Protein AF-A0A1M6U7K0-F1 (afdb_monomer_lite)

Structure (mmCIF, N/CA/C/O backbone):
data_AF-A0A1M6U7K0-F1
#
_entry.id   AF-A0A1M6U7K0-F1
#
loop_
_atom_site.group_PDB
_atom_site.id
_atom_site.type_symbol
_atom_site.label_atom_id
_atom_site.label_alt_id
_a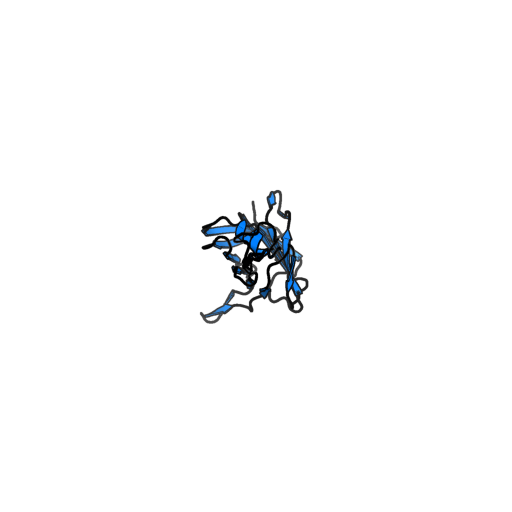tom_site.label_comp_id
_atom_site.label_asym_id
_atom_site.label_entity_id
_atom_site.label_seq_id
_atom_site.pdbx_PDB_ins_code
_atom_site.Cartn_x
_atom_site.Cartn_y
_atom_site.Cartn_z
_atom_site.occupancy
_atom_site.B_iso_or_equiv
_atom_site.auth_seq_id
_atom_site.auth_comp_id
_atom_site.auth_asym_id
_atom_site.auth_atom_id
_atom_site.pdbx_PDB_model_num
ATOM 1 N N . MET A 1 1 ? 35.035 26.497 -59.816 1.00 36.19 1 MET A N 1
ATOM 2 C CA . MET A 1 1 ? 34.751 25.056 -59.644 1.00 36.19 1 MET A CA 1
ATOM 3 C C . MET A 1 1 ? 34.615 24.766 -58.162 1.00 36.19 1 MET A C 1
ATOM 5 O O . MET A 1 1 ? 35.575 24.919 -57.422 1.00 36.19 1 MET A O 1
ATOM 9 N N . ASN A 1 2 ? 33.388 24.436 -57.758 1.00 35.28 2 ASN A N 1
ATOM 10 C CA . ASN A 1 2 ? 32.995 23.967 -56.431 1.00 35.28 2 ASN A CA 1
ATOM 11 C C . ASN A 1 2 ? 33.873 22.816 -55.948 1.00 35.28 2 ASN A C 1
ATOM 13 O O . ASN A 1 2 ? 34.036 21.876 -56.719 1.00 35.28 2 ASN A O 1
ATOM 17 N N . ARG A 1 3 ? 34.243 22.814 -54.660 1.00 35.00 3 ARG A N 1
ATOM 18 C CA . ARG A 1 3 ? 33.926 21.709 -53.733 1.00 35.00 3 ARG A CA 1
ATOM 19 C C . ARG A 1 3 ? 33.804 22.245 -52.303 1.00 35.00 3 ARG A C 1
ATOM 21 O O . ARG A 1 3 ? 34.787 22.416 -51.596 1.00 35.00 3 ARG A O 1
ATOM 28 N N . PHE A 1 4 ? 32.557 22.497 -51.913 1.00 38.88 4 PHE A N 1
ATOM 29 C CA . PHE A 1 4 ? 32.105 22.519 -50.526 1.00 38.88 4 PHE A CA 1
ATOM 30 C C . PHE A 1 4 ? 32.458 21.177 -49.875 1.00 38.88 4 PHE A C 1
ATOM 32 O O . PHE A 1 4 ? 31.888 20.149 -50.243 1.00 38.88 4 PHE A O 1
ATOM 39 N N . VAL A 1 5 ? 33.368 21.176 -48.905 1.00 41.44 5 VAL A N 1
ATOM 40 C CA . VAL A 1 5 ? 33.482 20.066 -47.956 1.00 41.44 5 VAL A CA 1
ATOM 41 C C . VAL A 1 5 ? 32.547 20.402 -46.803 1.00 41.44 5 VAL A C 1
ATOM 43 O O . VAL A 1 5 ? 32.835 21.259 -45.973 1.00 41.44 5 VAL A O 1
ATOM 46 N N . LYS A 1 6 ? 31.371 19.768 -46.819 1.00 36.91 6 LYS A N 1
ATOM 47 C CA . LYS A 1 6 ? 30.428 19.761 -45.703 1.00 36.91 6 LYS A CA 1
ATOM 48 C C . LYS A 1 6 ? 31.137 19.144 -44.494 1.00 36.91 6 LYS A C 1
ATOM 50 O O . LYS A 1 6 ? 31.368 17.938 -44.480 1.00 36.91 6 LYS A O 1
ATOM 55 N N . MET A 1 7 ? 31.455 19.952 -43.483 1.00 34.06 7 MET A N 1
ATOM 56 C CA . MET A 1 7 ? 31.585 19.447 -42.117 1.00 34.06 7 MET A CA 1
ATOM 57 C C . MET A 1 7 ? 30.204 18.938 -41.715 1.00 34.06 7 MET A C 1
ATOM 59 O O . MET A 1 7 ? 29.299 19.711 -41.406 1.00 34.06 7 MET A O 1
ATOM 63 N N . VAL A 1 8 ? 30.021 17.626 -41.818 1.00 37.91 8 VAL A N 1
ATOM 64 C CA . VAL A 1 8 ? 28.904 16.929 -41.196 1.00 37.91 8 VAL A CA 1
ATOM 65 C C . VAL A 1 8 ? 29.145 17.038 -39.698 1.00 37.91 8 VAL A C 1
ATOM 67 O O . VAL A 1 8 ? 30.075 16.435 -39.168 1.00 37.91 8 VAL A O 1
ATOM 70 N N . GLY A 1 9 ? 28.348 17.883 -39.045 1.00 34.72 9 GLY A N 1
ATOM 71 C CA . GLY A 1 9 ? 28.258 17.916 -37.599 1.00 34.72 9 GLY A CA 1
ATOM 72 C C . GLY A 1 9 ? 27.896 16.521 -37.118 1.00 34.72 9 GLY A C 1
ATOM 73 O O . GLY A 1 9 ? 26.805 16.025 -37.393 1.00 34.72 9 GLY A O 1
ATOM 74 N N . ILE A 1 10 ? 28.828 15.883 -36.424 1.00 39.41 10 ILE A N 1
ATOM 75 C CA . ILE A 1 10 ? 28.507 14.746 -35.579 1.00 39.41 10 ILE A CA 1
ATOM 76 C C . ILE A 1 10 ? 27.786 15.361 -34.380 1.00 39.41 10 ILE A C 1
ATOM 78 O O . ILE A 1 10 ? 28.408 15.796 -33.413 1.00 39.41 10 ILE A O 1
ATOM 82 N N . LEU A 1 11 ? 26.459 15.470 -34.492 1.00 35.22 11 LEU A N 1
ATOM 83 C CA . LEU A 1 11 ? 25.590 15.546 -33.327 1.00 35.22 11 LEU A CA 1
ATOM 84 C C . LEU A 1 11 ? 25.801 14.218 -32.597 1.00 35.22 11 LEU A C 1
ATOM 86 O O . LEU A 1 11 ? 25.227 13.194 -32.962 1.00 35.22 11 LEU A O 1
ATOM 90 N N . ILE A 1 12 ? 26.674 14.216 -31.594 1.00 39.34 12 ILE A N 1
ATOM 91 C CA . ILE A 1 12 ? 26.650 13.177 -30.572 1.00 39.34 12 ILE A CA 1
ATOM 92 C C . ILE A 1 12 ? 25.395 13.474 -29.747 1.00 39.34 12 ILE A C 1
ATOM 94 O O . ILE A 1 12 ? 25.455 14.126 -28.710 1.00 39.34 12 ILE A O 1
ATOM 98 N N . VAL A 1 13 ? 24.232 13.038 -30.239 1.00 37.78 13 VAL A N 1
ATOM 99 C CA . VAL A 1 13 ? 23.068 12.789 -29.381 1.00 37.78 13 VAL A CA 1
ATOM 100 C C . VAL A 1 13 ? 23.382 11.498 -28.642 1.00 37.78 13 VAL A C 1
ATOM 102 O O . VAL A 1 13 ? 22.892 10.424 -28.968 1.00 37.78 13 VAL A O 1
ATOM 105 N N . GLY A 1 14 ? 24.285 11.600 -27.672 1.00 34.81 14 GLY A N 1
ATOM 106 C CA . GLY A 1 14 ? 24.435 10.608 -26.622 1.00 34.81 14 GLY A CA 1
ATOM 107 C C . GLY A 1 14 ? 23.344 10.844 -25.587 1.00 34.81 14 GLY A C 1
ATOM 108 O O . GLY A 1 14 ? 23.647 11.216 -24.462 1.00 34.81 14 GLY A O 1
ATOM 109 N N . MET A 1 15 ? 22.080 10.708 -25.987 1.00 38.25 15 MET A N 1
ATOM 110 C CA . MET A 1 15 ? 20.968 10.574 -25.051 1.00 38.25 15 MET A CA 1
ATOM 111 C C . MET A 1 15 ? 20.624 9.094 -24.983 1.00 38.25 15 MET A C 1
ATOM 113 O O . MET A 1 15 ? 19.756 8.599 -25.692 1.00 38.25 15 MET A O 1
ATOM 117 N N . ALA A 1 16 ? 21.365 8.383 -24.148 1.00 38.34 16 ALA A N 1
ATOM 118 C CA . ALA A 1 16 ? 20.893 7.150 -23.548 1.00 38.34 16 ALA A CA 1
ATOM 119 C C . ALA A 1 16 ? 21.059 7.331 -22.039 1.00 38.34 16 ALA A C 1
ATOM 121 O O . ALA A 1 16 ? 21.964 6.785 -21.423 1.00 38.34 16 ALA A O 1
ATOM 122 N N . LEU A 1 17 ? 20.235 8.217 -21.482 1.00 33.53 17 LEU A N 1
ATOM 123 C CA . LEU A 1 17 ? 19.950 8.250 -20.056 1.00 33.53 17 LEU A CA 1
ATOM 124 C C . LEU A 1 17 ? 18.576 7.607 -19.907 1.00 33.53 17 LEU A C 1
ATOM 126 O O . LEU A 1 17 ? 17.559 8.291 -19.895 1.00 33.53 17 LEU A O 1
ATOM 130 N N . THR A 1 18 ? 18.544 6.280 -19.881 1.00 41.22 18 THR A N 1
ATOM 131 C CA . THR A 1 18 ? 17.424 5.582 -19.260 1.00 41.22 18 THR A CA 1
ATOM 132 C C . THR A 1 18 ? 17.647 5.745 -17.766 1.00 41.22 18 THR A C 1
ATOM 134 O O . THR A 1 18 ? 18.549 5.156 -17.188 1.00 41.22 18 THR A O 1
ATOM 137 N N . SER A 1 19 ? 16.941 6.683 -17.157 1.00 41.59 19 SER A N 1
ATOM 138 C CA . SER A 1 19 ? 16.934 6.867 -15.711 1.00 41.59 19 SER A CA 1
ATOM 139 C C . SER A 1 19 ? 15.590 7.444 -15.316 1.00 41.59 19 SER A C 1
ATOM 141 O O . SER A 1 19 ? 14.928 8.084 -16.134 1.00 41.59 19 SER A O 1
ATOM 143 N N . CYS A 1 20 ? 15.171 7.186 -14.080 1.00 48.31 20 CYS A N 1
ATOM 144 C CA . CYS A 1 20 ? 13.947 7.696 -13.473 1.00 48.31 20 CYS A CA 1
ATOM 145 C C . CYS A 1 20 ? 13.885 9.239 -13.456 1.00 48.31 20 CYS A C 1
ATOM 147 O O . CYS A 1 20 ? 14.003 9.876 -12.419 1.00 48.31 20 CYS A O 1
ATOM 149 N N . GLY A 1 21 ? 13.650 9.855 -14.617 1.00 44.62 21 GLY A N 1
ATOM 150 C CA . GLY A 1 21 ? 13.229 11.243 -14.761 1.00 44.62 21 GLY A CA 1
ATOM 151 C C . GLY A 1 21 ? 14.226 12.295 -14.283 1.00 44.62 21 GLY A C 1
ATOM 152 O O . GLY A 1 21 ? 13.790 13.341 -13.810 1.00 44.62 21 GLY A O 1
ATOM 153 N N . MET A 1 22 ? 15.540 12.085 -14.429 1.00 41.31 22 MET A N 1
ATOM 154 C CA . MET A 1 22 ? 16.488 13.148 -14.069 1.00 41.31 22 MET A CA 1
ATOM 155 C C . MET A 1 22 ? 16.404 14.359 -15.027 1.00 41.31 22 MET A C 1
ATOM 157 O O . MET A 1 22 ? 16.793 15.460 -14.646 1.00 41.31 22 MET A O 1
ATOM 161 N N . PHE A 1 23 ? 15.849 14.182 -16.240 1.00 40.62 23 PHE A N 1
ATOM 162 C CA . PHE A 1 23 ? 15.676 15.260 -17.231 1.00 40.62 23 PHE A CA 1
ATOM 163 C C . PHE A 1 23 ? 14.407 15.194 -18.093 1.00 40.62 23 PHE A C 1
ATOM 165 O O . PHE A 1 23 ? 14.159 16.145 -18.833 1.00 40.62 23 PHE A O 1
ATOM 172 N N . ASP A 1 24 ? 13.601 14.131 -18.007 1.00 41.56 24 ASP A N 1
ATOM 173 C CA . ASP A 1 24 ? 12.393 13.998 -18.824 1.00 41.56 24 ASP A CA 1
ATOM 174 C C . ASP A 1 24 ? 11.141 14.008 -17.941 1.00 41.56 24 ASP A C 1
ATOM 176 O O . ASP A 1 24 ? 10.908 13.124 -17.117 1.00 41.56 24 ASP A O 1
ATOM 180 N N . THR A 1 25 ? 10.356 15.073 -18.074 1.00 45.09 25 THR A N 1
ATOM 181 C CA . THR A 1 25 ? 9.100 15.302 -17.349 1.00 45.09 25 THR A CA 1
ATOM 182 C C . THR A 1 25 ? 7.916 14.557 -17.974 1.00 45.09 25 THR A C 1
ATOM 184 O O . THR A 1 25 ? 6.780 14.854 -17.619 1.00 45.09 25 THR A O 1
ATOM 187 N N . SER A 1 26 ? 8.156 13.668 -18.945 1.00 44.28 26 SER A N 1
ATOM 188 C CA . SER A 1 26 ? 7.108 13.087 -19.794 1.00 44.28 26 SER A CA 1
ATOM 189 C C . SER A 1 26 ? 6.769 11.620 -19.526 1.00 44.28 26 SER A C 1
ATOM 191 O O . SER A 1 26 ? 5.750 11.154 -20.030 1.00 44.28 26 SER A O 1
ATOM 193 N N . ASP A 1 27 ? 7.551 10.908 -18.715 1.00 45.81 27 ASP A N 1
ATOM 194 C CA . ASP A 1 27 ? 7.286 9.494 -18.461 1.00 45.81 27 ASP A CA 1
ATOM 195 C C . ASP A 1 27 ? 6.541 9.285 -17.130 1.00 45.81 27 ASP A C 1
ATOM 197 O O . ASP A 1 27 ? 7.082 9.488 -16.036 1.00 45.81 27 ASP A O 1
ATOM 201 N N . ASP A 1 28 ? 5.285 8.854 -17.245 1.00 49.34 28 ASP A N 1
ATOM 202 C CA . ASP A 1 28 ? 4.436 8.427 -16.136 1.00 49.34 28 ASP A CA 1
ATOM 203 C C . ASP A 1 28 ? 4.938 7.089 -15.571 1.00 49.34 28 ASP A C 1
ATOM 205 O O . ASP A 1 28 ? 4.978 6.079 -16.277 1.00 49.34 28 ASP A O 1
ATOM 209 N N . TYR A 1 29 ? 5.311 7.065 -14.291 1.00 58.06 29 TYR A N 1
ATOM 210 C CA . TYR A 1 29 ? 5.732 5.853 -13.582 1.00 58.06 29 TYR A CA 1
ATOM 211 C C . TYR A 1 29 ? 4.951 5.729 -12.263 1.00 58.06 29 TYR A C 1
ATOM 213 O O . TYR A 1 29 ? 4.949 6.677 -11.477 1.00 58.06 29 TYR A O 1
ATOM 221 N N . VAL A 1 30 ? 4.342 4.569 -11.976 1.00 52.16 30 VAL A N 1
ATOM 222 C CA . VAL A 1 30 ? 3.506 4.306 -10.778 1.00 52.16 30 VAL A CA 1
ATOM 223 C C . VAL A 1 30 ? 4.309 4.573 -9.508 1.00 52.16 30 VAL A C 1
ATOM 225 O O . VAL A 1 30 ? 3.893 5.337 -8.640 1.00 52.16 30 VAL A O 1
ATOM 228 N N . GLY A 1 31 ? 5.509 3.986 -9.436 1.00 51.44 31 GLY A N 1
ATOM 229 C CA . GLY A 1 31 ? 6.408 4.167 -8.299 1.00 51.44 31 GLY A CA 1
ATOM 230 C C . GLY A 1 31 ? 7.177 5.484 -8.346 1.00 51.44 31 GLY A C 1
ATOM 231 O O . GLY A 1 31 ? 7.455 6.050 -7.297 1.00 51.44 31 GLY A O 1
ATOM 232 N N . GLY A 1 32 ? 7.465 6.017 -9.537 1.00 51.38 32 GLY A N 1
ATOM 233 C CA . GLY A 1 32 ? 8.179 7.286 -9.692 1.00 51.38 32 GLY A CA 1
ATOM 234 C C . GLY A 1 32 ? 7.334 8.499 -9.297 1.00 51.38 32 GLY A C 1
ATOM 235 O O . GLY A 1 32 ? 7.839 9.398 -8.637 1.00 51.38 32 GLY A O 1
ATOM 236 N N . ASN A 1 33 ? 6.046 8.523 -9.645 1.00 58.09 33 ASN A N 1
ATOM 237 C CA . ASN A 1 33 ? 5.139 9.609 -9.271 1.00 58.09 33 ASN A CA 1
ATOM 238 C C . ASN A 1 33 ? 4.812 9.553 -7.776 1.00 58.09 33 ASN A C 1
ATOM 240 O O . ASN A 1 33 ? 4.934 10.575 -7.107 1.00 58.09 33 ASN A O 1
ATOM 244 N N . PHE A 1 34 ? 4.518 8.371 -7.220 1.00 62.50 34 PHE A N 1
ATOM 245 C CA . PHE A 1 34 ? 4.335 8.219 -5.774 1.00 62.50 34 PHE A CA 1
ATOM 246 C C . PHE A 1 34 ? 5.604 8.595 -4.988 1.00 62.50 34 PHE A C 1
ATOM 248 O O . PHE A 1 34 ? 5.532 9.395 -4.058 1.00 62.50 34 PHE A O 1
ATOM 255 N N . ALA A 1 35 ? 6.784 8.113 -5.401 1.00 59.75 35 ALA A N 1
ATOM 256 C CA . ALA A 1 35 ? 8.049 8.456 -4.745 1.00 59.75 35 ALA A CA 1
ATOM 257 C C . ALA A 1 35 ? 8.396 9.951 -4.852 1.00 59.75 35 ALA A C 1
ATOM 259 O O . ALA A 1 35 ? 8.930 10.507 -3.899 1.00 59.75 35 ALA A O 1
ATOM 260 N N . LYS A 1 36 ? 8.043 10.622 -5.959 1.00 62.31 36 LYS A N 1
ATOM 261 C CA . LYS A 1 36 ? 8.186 12.084 -6.108 1.00 62.31 36 LYS A CA 1
ATOM 262 C C . LYS A 1 36 ? 7.218 12.872 -5.215 1.00 62.31 36 LYS A C 1
ATOM 264 O O . LYS A 1 36 ? 7.530 14.000 -4.830 1.00 62.31 36 LYS A O 1
ATOM 269 N N . LEU A 1 37 ? 6.031 12.325 -4.934 1.00 64.31 37 LEU A N 1
ATOM 270 C CA . LEU A 1 37 ? 4.991 12.966 -4.115 1.00 64.31 37 LEU A CA 1
ATOM 271 C C . LEU A 1 37 ? 5.296 12.885 -2.618 1.00 64.31 37 LEU A C 1
ATOM 273 O O . LEU A 1 37 ? 4.922 13.794 -1.867 1.00 64.31 37 LEU A O 1
ATOM 277 N N . VAL A 1 38 ? 6.004 11.835 -2.200 1.00 59.88 38 VAL A N 1
ATOM 278 C CA . VAL A 1 38 ? 6.607 11.739 -0.872 1.00 59.88 38 VAL A CA 1
ATOM 279 C C . VAL A 1 38 ? 7.786 12.706 -0.866 1.00 59.88 38 VAL A C 1
ATOM 281 O O . VAL A 1 38 ? 8.821 12.464 -1.481 1.00 59.88 38 VAL A O 1
ATOM 284 N N . GLN A 1 39 ? 7.587 13.879 -0.268 1.00 52.66 39 GLN A N 1
ATOM 285 C CA . GLN A 1 39 ? 8.550 14.969 -0.366 1.00 52.66 39 GLN A CA 1
ATOM 286 C C . GLN A 1 39 ? 9.933 14.524 0.128 1.00 52.66 39 GLN A C 1
ATOM 288 O O . GLN A 1 39 ? 10.074 13.738 1.064 1.00 52.66 39 GLN A O 1
ATOM 293 N N . LYS A 1 40 ? 10.964 15.054 -0.532 1.00 50.94 40 LYS A N 1
ATOM 294 C CA . LYS A 1 40 ? 12.378 14.851 -0.208 1.00 50.94 40 LYS A CA 1
ATOM 295 C C . LYS A 1 40 ? 12.624 14.931 1.310 1.00 50.94 40 LYS A C 1
ATOM 297 O O . LYS A 1 40 ? 12.223 15.909 1.932 1.00 50.94 40 LYS A O 1
ATOM 302 N N . GLU A 1 41 ? 13.337 13.943 1.858 1.00 54.12 41 GLU A N 1
ATOM 303 C CA . GLU A 1 41 ? 13.758 13.887 3.273 1.00 54.12 41 GLU A CA 1
ATOM 304 C C . GLU A 1 41 ? 12.593 13.820 4.278 1.00 54.12 41 GLU A C 1
ATOM 306 O O . GLU A 1 41 ? 12.650 14.386 5.369 1.00 54.12 41 GLU A O 1
ATOM 311 N N . GLN A 1 42 ? 11.528 13.097 3.927 1.00 60.47 42 GLN A N 1
ATOM 312 C CA . GLN A 1 42 ? 10.439 12.793 4.846 1.00 60.47 42 GLN A CA 1
ATOM 313 C C . GLN A 1 42 ? 10.747 11.499 5.613 1.00 60.47 42 GLN A C 1
ATOM 315 O O . GLN A 1 42 ? 10.798 10.413 5.037 1.00 60.47 42 GLN A O 1
ATOM 320 N N . GLU A 1 43 ? 10.961 11.626 6.922 1.00 72.81 43 GLU A N 1
ATOM 321 C CA . GLU A 1 43 ? 10.976 10.512 7.869 1.00 72.81 43 GLU A CA 1
ATOM 322 C C . GLU A 1 43 ? 9.991 10.816 8.990 1.00 72.81 43 GLU A C 1
ATOM 324 O O . GLU A 1 43 ? 10.132 11.810 9.704 1.00 72.81 43 GLU A O 1
ATOM 329 N N . TRP A 1 44 ? 8.994 9.957 9.154 1.00 79.69 44 TRP A N 1
ATOM 330 C CA . TRP A 1 44 ? 8.137 9.991 10.325 1.00 79.69 44 TRP A CA 1
ATOM 331 C C . TRP A 1 44 ? 7.694 8.587 10.702 1.00 79.69 44 TRP A C 1
ATOM 333 O O . TRP A 1 44 ? 7.581 7.685 9.873 1.00 79.69 44 TRP A O 1
ATOM 343 N N . SER A 1 45 ? 7.468 8.416 11.996 1.00 83.19 45 SER A N 1
ATOM 344 C CA . SER A 1 45 ? 6.828 7.242 12.557 1.00 83.19 45 SER A CA 1
ATOM 345 C C . SER A 1 45 ? 5.650 7.724 13.378 1.00 83.19 45 SER A C 1
ATOM 347 O O . SER A 1 45 ? 5.785 8.677 14.148 1.00 83.19 45 SER A O 1
ATOM 349 N N . ASP A 1 46 ? 4.503 7.095 13.169 1.00 85.62 46 ASP A N 1
ATOM 350 C CA . ASP A 1 46 ? 3.269 7.429 13.861 1.00 85.62 46 ASP A CA 1
ATOM 351 C C . ASP A 1 46 ? 2.589 6.159 14.367 1.00 85.62 46 ASP A C 1
ATOM 353 O O . ASP A 1 46 ? 2.904 5.028 13.987 1.00 85.62 46 ASP A O 1
ATOM 357 N N . THR A 1 47 ? 1.659 6.367 15.280 1.00 90.06 47 THR A N 1
ATOM 358 C CA . THR A 1 47 ? 0.765 5.352 15.801 1.00 90.06 47 THR A CA 1
ATOM 359 C C . THR A 1 47 ? -0.650 5.760 15.430 1.00 90.06 47 THR A C 1
ATOM 361 O O . THR A 1 47 ? -1.215 6.691 16.005 1.00 90.06 47 THR A O 1
ATOM 364 N N . ILE A 1 48 ? -1.228 5.066 14.456 1.00 90.44 48 ILE A N 1
ATOM 365 C CA . ILE A 1 48 ? -2.538 5.403 13.906 1.00 90.44 48 ILE A CA 1
ATOM 366 C C . ILE A 1 48 ? -3.621 4.528 14.502 1.00 90.44 48 ILE A C 1
ATOM 368 O O . ILE A 1 48 ? -3.420 3.346 14.767 1.00 90.44 48 ILE A O 1
ATOM 372 N N . LYS A 1 49 ? -4.802 5.112 14.678 1.00 91.94 49 LYS A N 1
ATOM 373 C CA . LYS A 1 49 ? -5.995 4.352 15.037 1.00 91.94 49 LYS A CA 1
ATOM 374 C C . LYS A 1 49 ? -6.685 3.881 13.776 1.00 91.94 49 LYS A C 1
ATOM 376 O O . LYS A 1 49 ? -6.898 4.669 12.854 1.00 91.94 49 LYS A O 1
ATOM 381 N N . VAL A 1 50 ? -7.089 2.625 13.781 1.00 91.75 50 VAL A N 1
ATOM 382 C CA . VAL A 1 50 ? -7.885 2.033 12.715 1.00 91.75 50 VAL A CA 1
ATOM 383 C C . VAL A 1 50 ? -9.163 1.449 13.291 1.00 91.75 50 VAL A C 1
ATOM 385 O O . VAL A 1 50 ? -9.261 1.193 14.493 1.00 91.75 50 VAL A O 1
ATOM 388 N N . VAL A 1 51 ? -10.162 1.282 12.440 1.00 93.00 51 VAL A N 1
ATOM 389 C CA . VAL A 1 51 ? -11.425 0.649 12.800 1.00 93.00 51 VAL A CA 1
ATOM 390 C C . VAL A 1 51 ? -11.864 -0.260 11.669 1.00 93.00 51 VAL A C 1
ATOM 392 O O . VAL A 1 51 ? -11.775 0.123 10.502 1.00 93.00 51 VAL A O 1
ATOM 395 N N . ASP A 1 52 ? -12.307 -1.463 12.007 1.00 91.44 52 ASP A N 1
ATOM 396 C CA . ASP A 1 52 ? -12.903 -2.351 11.020 1.00 91.44 52 ASP A CA 1
ATOM 397 C C . ASP A 1 52 ? -14.377 -2.000 10.741 1.00 91.44 52 ASP A C 1
ATOM 399 O O . ASP A 1 52 ? -15.020 -1.212 11.443 1.00 91.44 52 ASP A O 1
ATOM 403 N N . ASN A 1 53 ? -14.943 -2.602 9.699 1.00 90.50 53 ASN A N 1
ATOM 404 C CA . ASN A 1 53 ? -16.349 -2.433 9.336 1.00 90.50 53 ASN A CA 1
ATOM 405 C C . ASN A 1 53 ? -17.345 -3.019 10.363 1.00 90.50 53 ASN A C 1
ATOM 407 O O . ASN A 1 53 ? -18.552 -2.811 10.216 1.00 90.50 53 ASN A O 1
ATOM 411 N N . TRP A 1 54 ? -16.876 -3.706 11.410 1.00 89.38 54 TRP A N 1
ATOM 412 C CA . TRP A 1 54 ? -17.674 -4.169 12.552 1.00 89.38 54 TRP A CA 1
ATOM 413 C C . TRP A 1 54 ? -17.564 -3.245 13.775 1.00 89.38 54 TRP A C 1
ATOM 415 O O . TRP A 1 54 ? -18.300 -3.420 14.749 1.00 89.38 54 TRP A O 1
ATOM 425 N N . GLY A 1 55 ? -16.714 -2.218 13.712 1.00 89.81 55 GLY A N 1
ATOM 426 C CA . GLY A 1 55 ? -16.508 -1.234 14.770 1.00 89.81 55 GLY A CA 1
ATOM 427 C C . GLY A 1 55 ? -15.437 -1.616 15.794 1.00 89.81 55 GLY A C 1
ATOM 428 O O . GLY A 1 55 ? -15.358 -0.964 16.837 1.00 89.81 55 GLY A O 1
ATOM 429 N N . ILE A 1 56 ? -14.626 -2.642 15.529 1.00 89.12 56 ILE A N 1
ATOM 430 C CA . ILE A 1 56 ? -13.488 -3.017 16.370 1.00 89.12 56 ILE A CA 1
ATOM 431 C C . ILE A 1 56 ? -12.336 -2.061 16.074 1.00 89.12 56 ILE A C 1
ATOM 433 O O . ILE A 1 56 ? -11.931 -1.877 14.927 1.00 89.12 56 ILE A O 1
ATOM 437 N N . GLU A 1 57 ? -11.820 -1.428 17.123 1.00 92.00 57 GLU A N 1
ATOM 438 C CA . GLU A 1 57 ? -10.686 -0.516 17.022 1.00 92.00 57 GLU A CA 1
ATOM 439 C C . GLU A 1 57 ? -9.367 -1.258 17.248 1.00 92.00 57 GLU A C 1
ATOM 441 O O . GLU A 1 57 ? -9.258 -2.080 18.158 1.00 92.00 57 GLU A O 1
ATOM 446 N N . ASP A 1 58 ? -8.351 -0.898 16.468 1.00 89.38 58 ASP A N 1
ATOM 447 C CA . ASP A 1 58 ? -6.963 -1.311 16.681 1.00 89.38 58 ASP A CA 1
ATOM 448 C C . ASP A 1 58 ? -6.033 -0.105 16.497 1.00 89.38 58 ASP A C 1
ATOM 450 O O . ASP A 1 58 ? -6.440 1.004 16.128 1.00 89.38 58 ASP A O 1
ATOM 454 N N . THR A 1 59 ? -4.760 -0.303 16.799 1.00 91.06 59 THR A N 1
ATOM 455 C CA . THR A 1 59 ? -3.712 0.691 16.659 1.00 91.06 59 THR A CA 1
ATOM 456 C C . THR A 1 59 ? -2.551 0.108 15.876 1.00 91.06 59 THR A C 1
ATOM 458 O O . THR A 1 59 ? -2.022 -0.944 16.226 1.00 91.06 59 THR A O 1
ATOM 461 N N . TYR A 1 60 ? -2.175 0.782 14.795 1.00 91.31 60 TYR A N 1
ATOM 462 C CA . TYR A 1 60 ? -1.109 0.340 13.907 1.00 91.31 60 TYR A CA 1
ATOM 463 C C . TYR A 1 60 ? 0.081 1.268 14.091 1.00 91.31 60 TYR A C 1
ATOM 465 O O . TYR A 1 60 ? -0.069 2.491 14.143 1.00 91.31 60 TYR A O 1
ATOM 473 N N . SER A 1 61 ? 1.274 0.694 14.190 1.00 90.69 61 SER A N 1
ATOM 474 C CA . SER A 1 61 ? 2.500 1.471 14.049 1.00 90.69 61 SER A CA 1
ATOM 475 C C . SER A 1 61 ? 2.804 1.596 12.569 1.00 90.69 61 SER A C 1
ATOM 477 O O . SER A 1 61 ? 2.819 0.590 11.861 1.00 90.69 61 SER A O 1
ATOM 479 N N . GLU A 1 62 ? 3.049 2.813 12.100 1.00 90.62 62 GLU A N 1
ATOM 480 C CA . GLU A 1 62 ? 3.503 3.059 10.738 1.00 90.62 62 GLU A CA 1
ATOM 481 C C . GLU A 1 62 ? 4.791 3.879 10.722 1.00 90.62 62 GLU A C 1
ATOM 483 O O . GLU A 1 62 ? 5.104 4.647 11.641 1.00 90.62 62 GLU A O 1
ATOM 488 N N . ARG A 1 63 ? 5.567 3.682 9.664 1.00 88.62 63 ARG A N 1
ATOM 489 C CA . ARG A 1 63 ? 6.782 4.424 9.379 1.00 88.62 63 ARG A CA 1
ATOM 490 C C . ARG A 1 63 ? 6.842 4.707 7.893 1.00 88.62 63 ARG A C 1
ATOM 492 O O . ARG A 1 63 ? 6.766 3.790 7.081 1.00 88.62 63 ARG A O 1
ATOM 499 N N . ILE A 1 64 ? 7.039 5.973 7.558 1.00 84.38 64 ILE A N 1
ATOM 500 C CA . ILE A 1 64 ? 7.348 6.421 6.204 1.00 84.38 64 ILE A CA 1
ATOM 501 C C . ILE A 1 64 ? 8.718 7.059 6.222 1.00 84.38 64 ILE A C 1
ATOM 503 O O . ILE A 1 64 ? 9.037 7.858 7.104 1.00 84.38 64 ILE A O 1
ATOM 507 N N . TYR A 1 65 ? 9.537 6.691 5.249 1.00 81.00 65 TYR A N 1
ATOM 508 C CA . TYR A 1 65 ? 10.918 7.109 5.234 1.00 81.00 65 TYR A CA 1
ATOM 509 C C . TYR A 1 65 ? 11.478 7.168 3.790 1.00 81.00 65 TYR A C 1
ATOM 511 O O . TYR A 1 65 ? 11.320 6.237 2.999 1.00 81.00 65 TYR A O 1
ATOM 519 N N . SER A 1 66 ? 12.125 8.289 3.435 1.00 73.44 66 SER A N 1
ATOM 520 C CA . SER A 1 66 ? 12.759 8.533 2.127 1.00 73.44 66 SER A CA 1
ATOM 521 C C . SER A 1 66 ? 14.102 9.288 2.243 1.00 73.44 66 SER A C 1
ATOM 523 O O . SER A 1 66 ? 14.139 10.468 2.591 1.00 73.44 66 SER A O 1
ATOM 525 N N . HIS A 1 67 ? 15.235 8.635 1.930 1.00 63.91 67 HIS A N 1
ATOM 526 C CA . HIS A 1 67 ? 16.582 9.258 1.889 1.00 63.91 67 HIS A CA 1
ATOM 527 C C . HIS A 1 67 ? 16.874 9.915 0.527 1.00 63.91 67 HIS A C 1
ATOM 529 O O . HIS A 1 67 ? 17.837 10.674 0.420 1.00 63.91 67 HIS A O 1
ATOM 535 N N . LYS A 1 68 ? 16.121 9.601 -0.538 1.00 65.50 68 LYS A N 1
ATOM 536 C CA . LYS A 1 68 ? 16.332 10.140 -1.896 1.00 65.50 68 LYS A CA 1
ATOM 537 C C . LYS A 1 68 ? 14.988 10.411 -2.581 1.00 65.50 68 LYS A C 1
ATOM 539 O O . LYS A 1 68 ? 14.086 9.613 -2.361 1.00 65.50 68 LYS A O 1
ATOM 544 N N . PRO A 1 69 ? 14.878 11.417 -3.477 1.00 58.22 69 PRO A N 1
ATOM 545 C CA . PRO A 1 69 ? 13.619 11.849 -4.121 1.00 58.22 69 PRO A CA 1
ATOM 546 C C . PRO A 1 69 ? 12.869 10.795 -4.958 1.00 58.22 69 PRO A C 1
ATOM 548 O O . PRO A 1 69 ? 11.860 11.103 -5.580 1.00 58.22 69 PRO A O 1
ATOM 551 N N . GLU A 1 70 ? 13.395 9.577 -5.028 1.00 64.50 70 GLU A N 1
ATOM 552 C CA . GLU A 1 70 ? 12.934 8.493 -5.892 1.00 64.50 70 GLU A CA 1
ATOM 553 C C . GLU A 1 70 ? 12.902 7.146 -5.148 1.00 64.50 70 GLU A C 1
ATOM 555 O O . GLU A 1 70 ? 12.485 6.134 -5.707 1.00 64.50 70 GLU A O 1
ATOM 560 N N . ASN A 1 71 ? 13.338 7.127 -3.882 1.00 74.75 71 ASN A N 1
ATOM 561 C CA . ASN A 1 71 ? 13.294 5.944 -3.038 1.00 74.75 71 ASN A CA 1
ATOM 562 C C . ASN A 1 71 ? 12.288 6.169 -1.922 1.00 74.75 71 ASN A C 1
ATOM 564 O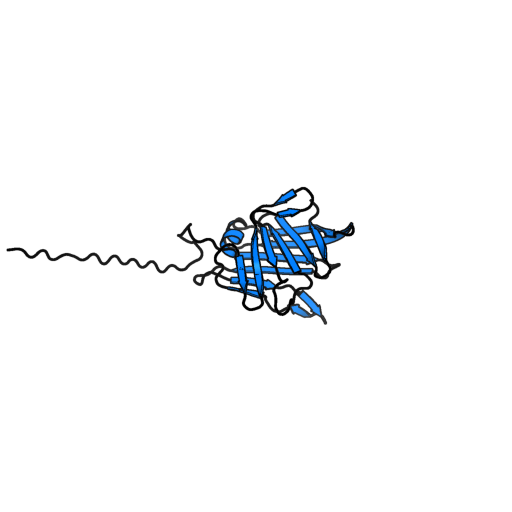 O . ASN A 1 71 ? 12.340 7.178 -1.215 1.00 74.75 71 ASN A O 1
ATOM 568 N N . PHE A 1 72 ? 11.417 5.194 -1.735 1.00 80.25 72 PHE A N 1
ATOM 569 C CA . PHE A 1 72 ? 10.368 5.245 -0.737 1.00 80.25 72 PHE A CA 1
ATOM 570 C C . PHE A 1 72 ? 10.371 3.962 0.074 1.00 80.25 72 PHE A C 1
ATOM 572 O O . PHE A 1 72 ? 10.512 2.874 -0.482 1.00 80.25 72 PHE A O 1
ATOM 579 N N . TYR A 1 73 ? 10.208 4.101 1.381 1.00 86.56 73 TYR A N 1
ATOM 580 C CA . TYR A 1 73 ? 9.996 2.996 2.290 1.00 86.56 73 TYR A CA 1
ATOM 581 C C . TYR A 1 73 ? 8.775 3.293 3.153 1.00 86.56 73 TYR A C 1
ATOM 583 O O . TYR A 1 73 ? 8.700 4.341 3.798 1.00 86.56 73 TYR A O 1
ATOM 591 N N . PHE A 1 74 ? 7.846 2.350 3.176 1.00 89.00 74 PHE A N 1
ATOM 592 C CA . PHE A 1 74 ? 6.705 2.329 4.070 1.00 89.00 74 PHE A CA 1
ATOM 593 C C . PHE A 1 74 ? 6.684 1.010 4.811 1.00 89.00 74 PHE A C 1
ATOM 595 O O . PHE A 1 74 ? 6.851 -0.050 4.216 1.00 89.00 74 PHE A O 1
ATOM 602 N N . GLU A 1 75 ? 6.454 1.089 6.108 1.00 91.56 75 GLU A N 1
ATOM 603 C CA . GLU A 1 75 ? 6.229 -0.070 6.947 1.00 91.56 75 GLU A CA 1
ATOM 604 C C . GLU A 1 75 ? 5.023 0.203 7.830 1.00 91.56 75 GLU A C 1
ATOM 606 O O . GLU A 1 75 ? 4.942 1.260 8.455 1.00 91.56 75 GLU A O 1
ATOM 611 N N . THR A 1 76 ? 4.097 -0.743 7.911 1.00 91.19 76 THR A N 1
ATOM 612 C CA . THR A 1 76 ? 3.052 -0.725 8.930 1.00 91.19 76 THR A CA 1
ATOM 613 C C . THR A 1 76 ? 2.860 -2.106 9.530 1.00 91.19 76 THR A C 1
ATOM 615 O O . THR A 1 76 ? 3.016 -3.123 8.852 1.00 91.19 76 THR A O 1
ATOM 618 N N . SER A 1 77 ? 2.549 -2.134 10.823 1.00 89.44 77 SER A N 1
ATOM 619 C CA . SER A 1 77 ? 2.246 -3.364 11.545 1.00 89.44 77 SER A CA 1
ATOM 620 C C . SER A 1 77 ? 1.066 -3.172 12.493 1.00 89.44 77 SER A C 1
ATOM 622 O O . SER A 1 77 ? 0.972 -2.155 13.187 1.00 89.44 77 SER A O 1
ATOM 624 N N . GLY A 1 78 ? 0.170 -4.157 12.502 1.00 83.56 78 GLY A N 1
ATOM 625 C CA . GLY A 1 78 ? -1.044 -4.198 13.310 1.00 83.56 78 GLY A CA 1
ATOM 626 C C . GLY A 1 78 ? -1.153 -5.512 14.074 1.00 83.56 78 GLY A C 1
ATOM 627 O O . GLY A 1 78 ? -0.839 -6.578 13.544 1.00 83.56 78 GLY A O 1
ATOM 628 N N . SER A 1 79 ? -1.586 -5.439 15.332 1.00 70.38 79 SER A N 1
ATOM 629 C CA . SER A 1 79 ? -1.486 -6.571 16.261 1.00 70.38 79 SER A CA 1
ATOM 630 C C . SER A 1 79 ? -2.662 -7.545 16.198 1.00 70.38 79 SER A C 1
ATOM 632 O O . SER A 1 79 ? -2.444 -8.745 16.335 1.00 70.38 79 SER A O 1
ATOM 634 N N . ILE A 1 80 ? -3.891 -7.066 15.966 1.00 73.06 80 ILE A N 1
ATOM 635 C CA . ILE A 1 80 ? -5.087 -7.925 16.025 1.00 73.06 80 ILE A CA 1
ATOM 636 C C . ILE A 1 80 ? -5.202 -8.812 14.785 1.00 73.06 80 ILE A C 1
ATOM 638 O O . ILE A 1 80 ? -5.550 -9.984 14.894 1.00 73.06 80 ILE A O 1
ATOM 642 N N . ASN A 1 81 ? -4.873 -8.260 13.618 1.00 73.50 81 ASN A N 1
ATOM 643 C CA . ASN A 1 81 ? -5.003 -8.945 12.331 1.00 73.50 81 ASN A CA 1
ATOM 644 C C . ASN A 1 81 ? -3.656 -9.447 11.786 1.00 73.50 81 ASN A C 1
ATOM 646 O O . ASN A 1 81 ? -3.578 -9.817 10.620 1.00 73.50 81 ASN A O 1
ATOM 650 N N . GLU A 1 82 ? -2.594 -9.414 12.605 1.00 81.62 82 GLU A N 1
ATOM 651 C CA . GLU A 1 82 ? -1.220 -9.787 12.221 1.00 81.62 82 GLU A CA 1
ATOM 652 C C . GLU A 1 82 ? -0.772 -9.146 10.895 1.00 81.62 82 GLU A C 1
ATOM 654 O O . GLU A 1 82 ? -0.043 -9.731 10.090 1.00 81.62 82 GLU A O 1
ATOM 659 N N . ILE A 1 83 ? -1.243 -7.926 10.641 1.00 88.19 83 ILE A N 1
ATOM 660 C CA . ILE A 1 83 ? -0.940 -7.208 9.411 1.00 88.19 83 ILE A CA 1
ATOM 661 C C . ILE A 1 83 ? 0.492 -6.731 9.496 1.00 88.19 83 ILE A C 1
ATOM 663 O O . ILE A 1 83 ? 0.866 -6.041 10.442 1.00 88.19 83 ILE A O 1
ATOM 667 N N . ASN A 1 84 ? 1.270 -7.061 8.476 1.00 90.62 84 ASN A N 1
ATO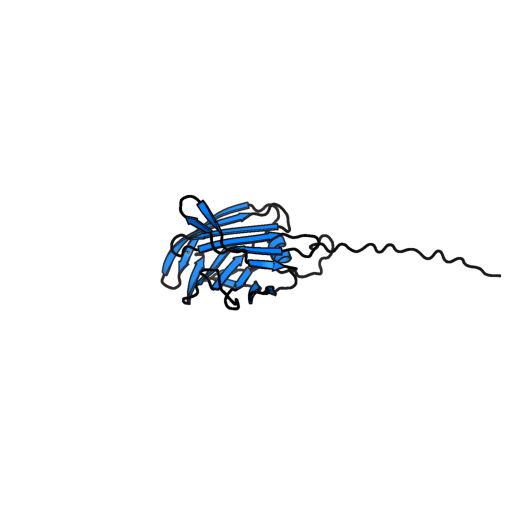M 668 C CA . ASN A 1 84 ? 2.596 -6.518 8.269 1.00 90.62 84 ASN A CA 1
ATOM 669 C C . ASN A 1 84 ? 2.697 -6.130 6.803 1.00 90.62 84 ASN A C 1
ATOM 671 O O . ASN A 1 84 ? 2.507 -6.969 5.932 1.00 90.62 84 ASN A O 1
ATOM 675 N N . ILE A 1 85 ? 2.972 -4.864 6.532 1.00 92.19 85 ILE A N 1
ATOM 676 C CA . ILE A 1 85 ? 3.194 -4.377 5.174 1.00 92.19 85 ILE A CA 1
ATOM 677 C C . ILE A 1 85 ? 4.538 -3.680 5.193 1.00 92.19 85 ILE A C 1
ATOM 679 O O . ILE A 1 85 ? 4.692 -2.675 5.879 1.00 92.19 85 ILE A O 1
ATOM 683 N N . GLU A 1 86 ? 5.496 -4.198 4.438 1.00 92.12 86 GLU A N 1
ATOM 684 C CA . GLU A 1 86 ? 6.688 -3.464 4.033 1.00 92.12 86 GLU A CA 1
ATOM 685 C C . GLU A 1 86 ? 6.561 -3.174 2.542 1.00 92.12 86 GLU A C 1
ATOM 687 O O . GLU A 1 86 ? 6.317 -4.069 1.737 1.00 92.12 86 GLU A O 1
ATOM 692 N N . MET A 1 87 ? 6.720 -1.916 2.163 1.00 91.38 87 MET A N 1
ATOM 693 C CA . MET A 1 87 ? 6.675 -1.480 0.782 1.00 91.38 87 MET A CA 1
ATOM 694 C C . MET A 1 87 ? 7.892 -0.619 0.495 1.00 91.38 87 MET A C 1
ATOM 696 O O . MET A 1 87 ? 8.120 0.404 1.140 1.00 91.38 87 MET A O 1
ATOM 700 N N . ARG A 1 88 ? 8.667 -1.019 -0.509 1.00 88.50 88 ARG A N 1
ATOM 701 C CA . ARG A 1 88 ? 9.872 -0.321 -0.932 1.00 88.50 88 ARG A CA 1
ATOM 702 C C . ARG A 1 88 ? 9.804 0.004 -2.409 1.00 88.50 88 ARG A C 1
ATOM 704 O O . ARG A 1 88 ? 9.553 -0.875 -3.222 1.00 88.50 88 ARG A O 1
ATOM 711 N N . VAL A 1 89 ? 10.093 1.247 -2.757 1.00 84.94 89 VAL A N 1
ATOM 712 C CA . VAL A 1 89 ? 10.313 1.681 -4.136 1.00 84.94 89 VAL A CA 1
ATOM 713 C C . VAL A 1 89 ? 11.772 2.092 -4.256 1.00 84.94 89 VAL A C 1
ATOM 715 O O . VAL A 1 89 ? 12.256 2.895 -3.459 1.00 84.94 89 VAL A O 1
ATOM 718 N N . GLU A 1 90 ? 12.479 1.517 -5.224 1.00 80.62 90 GLU A N 1
ATOM 719 C CA . GLU A 1 90 ? 13.872 1.834 -5.531 1.00 80.62 90 GLU A CA 1
ATOM 720 C C . GLU A 1 90 ? 13.990 2.175 -7.015 1.00 80.62 90 GLU A C 1
ATOM 722 O O . GLU A 1 90 ? 13.750 1.326 -7.875 1.00 80.62 90 GLU A O 1
ATOM 727 N N . CYS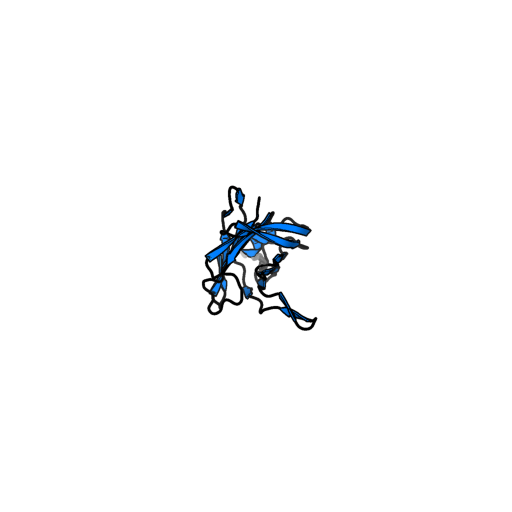 A 1 91 ? 14.378 3.407 -7.319 1.00 72.19 91 CYS A N 1
ATOM 728 C CA . CYS A 1 91 ? 14.557 3.869 -8.692 1.00 72.19 91 CYS A CA 1
ATOM 729 C C . CYS A 1 91 ? 16.014 3.707 -9.151 1.00 72.19 91 CYS A C 1
ATOM 731 O O . CYS A 1 91 ? 16.955 3.946 -8.389 1.00 72.19 91 CYS A O 1
ATOM 733 N N . ASN A 1 92 ? 16.209 3.275 -10.399 1.00 67.25 92 ASN A N 1
ATOM 734 C CA . ASN A 1 92 ? 17.524 3.100 -11.019 1.00 67.25 92 ASN A CA 1
ATOM 735 C C . ASN A 1 92 ? 17.463 3.315 -12.546 1.00 67.25 92 ASN A C 1
ATOM 737 O O . ASN A 1 92 ? 16.417 3.657 -13.099 1.00 67.25 92 ASN A O 1
ATOM 741 N N . GLU A 1 93 ? 18.595 3.124 -13.229 1.00 62.34 93 GLU A N 1
ATOM 742 C CA . GLU A 1 93 ? 18.716 3.298 -14.687 1.00 62.34 93 GLU A CA 1
ATOM 743 C C . GLU A 1 93 ? 17.846 2.319 -15.506 1.00 62.34 93 GLU A C 1
ATOM 745 O O . GLU A 1 93 ? 17.508 2.591 -16.658 1.00 62.34 93 GLU A O 1
ATOM 750 N N . ASP A 1 94 ? 17.402 1.220 -14.892 1.00 66.31 94 ASP A N 1
ATOM 751 C CA . ASP A 1 94 ? 16.593 0.180 -15.535 1.00 66.31 94 ASP A CA 1
ATOM 752 C C . ASP A 1 94 ? 15.075 0.418 -15.396 1.00 66.31 94 ASP A C 1
ATOM 754 O O . ASP A 1 94 ? 14.280 -0.436 -15.766 1.00 66.31 94 ASP A O 1
ATOM 758 N N . GLY A 1 95 ? 14.639 1.572 -14.875 1.00 66.75 95 GLY A N 1
ATOM 759 C CA . GLY A 1 95 ? 13.212 1.885 -14.683 1.00 66.75 95 GLY A CA 1
ATOM 760 C C . GLY A 1 95 ? 12.667 1.558 -13.288 1.00 66.75 95 GLY A C 1
ATOM 761 O O . GLY A 1 95 ? 11.466 1.699 -13.048 1.00 66.75 95 GLY A O 1
ATOM 762 N N . GLY A 1 96 ? 13.548 1.182 -12.358 1.00 78.62 96 GLY A N 1
ATOM 763 C CA . GLY A 1 96 ? 13.229 0.975 -10.952 1.00 78.62 96 GLY A CA 1
ATOM 764 C C . GLY A 1 96 ? 12.497 -0.331 -10.651 1.00 78.62 96 GLY A C 1
ATOM 765 O O . GLY A 1 96 ? 12.127 -1.116 -11.526 1.00 78.62 96 GLY A O 1
ATOM 766 N N . LYS A 1 97 ? 12.299 -0.574 -9.360 1.00 86.19 97 LYS A N 1
ATOM 767 C CA . LYS A 1 97 ? 11.539 -1.709 -8.845 1.00 86.19 97 LYS A CA 1
ATOM 768 C C . LYS A 1 97 ? 10.756 -1.320 -7.604 1.00 86.19 97 LYS A C 1
ATOM 770 O O . LYS A 1 97 ? 11.150 -0.434 -6.843 1.00 86.19 97 LYS A O 1
ATOM 775 N N . MET A 1 98 ? 9.668 -2.031 -7.396 1.00 88.69 98 MET A N 1
ATOM 776 C CA . MET A 1 98 ? 8.851 -1.934 -6.210 1.00 88.69 98 MET A CA 1
ATOM 777 C C . MET A 1 98 ? 8.744 -3.316 -5.593 1.00 88.69 98 MET A C 1
ATOM 779 O O . MET A 1 98 ? 8.482 -4.293 -6.290 1.00 88.69 98 MET A O 1
ATOM 783 N N . THR A 1 99 ? 8.969 -3.382 -4.293 1.00 92.12 99 THR A N 1
ATOM 784 C CA . THR A 1 99 ? 8.896 -4.598 -3.500 1.00 92.12 99 THR A CA 1
ATOM 785 C C . THR A 1 99 ? 7.831 -4.416 -2.434 1.00 92.12 99 THR A C 1
ATOM 787 O O . THR A 1 99 ? 7.838 -3.406 -1.732 1.00 92.12 99 THR A O 1
ATOM 790 N N . VAL A 1 100 ? 6.934 -5.387 -2.313 1.00 93.00 100 VAL A N 1
ATOM 791 C CA . VAL A 1 100 ? 5.947 -5.478 -1.237 1.00 93.00 100 VAL A CA 1
ATOM 792 C C . VAL A 1 100 ? 6.193 -6.779 -0.478 1.00 93.00 100 VAL A C 1
ATOM 794 O O . VAL A 1 100 ? 6.321 -7.832 -1.095 1.00 93.00 100 VAL A O 1
ATOM 797 N N . SER A 1 101 ? 6.256 -6.714 0.847 1.00 91.94 101 SER A N 1
ATOM 798 C CA . SER A 1 101 ? 6.322 -7.877 1.729 1.00 91.94 101 SER A CA 1
ATOM 799 C C . SER A 1 101 ? 5.168 -7.822 2.723 1.00 91.94 101 SER A C 1
ATOM 801 O O . SER A 1 101 ? 4.923 -6.787 3.344 1.00 91.94 101 SER A O 1
ATOM 803 N N . CYS A 1 102 ? 4.450 -8.935 2.850 1.00 89.56 102 CYS A N 1
ATOM 804 C CA . CYS A 1 102 ? 3.208 -9.025 3.624 1.00 89.56 102 CYS A CA 1
ATOM 805 C C . CYS A 1 102 ? 3.343 -9.821 4.930 1.00 89.56 102 CYS A C 1
ATOM 807 O O . CYS A 1 102 ? 2.391 -9.955 5.696 1.00 89.56 102 CYS A O 1
ATOM 809 N N . LEU A 1 103 ? 4.505 -10.430 5.165 1.00 80.44 103 LEU A N 1
ATOM 810 C CA . LEU A 1 103 ? 4.707 -11.360 6.268 1.00 80.44 103 LEU A CA 1
ATOM 811 C C . LEU A 1 103 ? 5.974 -10.986 7.013 1.00 80.44 103 LEU A C 1
ATOM 813 O O . LEU A 1 103 ? 7.075 -11.067 6.471 1.00 80.44 103 LEU A O 1
ATOM 817 N N . LYS A 1 104 ? 5.797 -10.640 8.285 1.00 78.50 104 LYS A N 1
ATOM 818 C CA . LYS A 1 104 ? 6.869 -10.454 9.254 1.00 78.50 104 LYS A CA 1
ATOM 819 C C . LYS A 1 104 ? 6.401 -11.048 10.571 1.00 78.50 104 LYS A C 1
ATOM 821 O O . LYS A 1 104 ? 5.476 -10.538 11.190 1.00 78.50 104 LYS A O 1
ATOM 826 N N . TYR A 1 105 ? 7.017 -12.141 10.996 1.00 74.19 105 TYR A N 1
ATOM 827 C CA . TYR A 1 105 ? 6.662 -12.775 12.263 1.00 74.19 105 TYR A CA 1
ATOM 828 C C . TYR A 1 105 ? 7.901 -13.252 13.005 1.00 74.19 105 TYR A C 1
ATOM 830 O O . TYR A 1 105 ? 8.921 -13.606 12.412 1.00 74.19 105 TYR A O 1
ATOM 838 N N . LEU A 1 106 ? 7.815 -13.242 14.332 1.00 71.81 106 LEU A N 1
ATOM 839 C CA . LEU A 1 106 ? 8.860 -13.767 15.194 1.00 71.81 106 LEU A CA 1
ATOM 840 C C . LEU A 1 106 ? 8.550 -15.234 15.500 1.00 71.81 106 LEU A C 1
ATOM 842 O O . LEU A 1 106 ? 7.506 -15.543 16.071 1.00 71.81 106 LEU A O 1
ATOM 846 N N . ARG A 1 107 ? 9.469 -16.136 15.166 1.00 73.06 107 ARG A N 1
ATOM 847 C CA . ARG A 1 107 ? 9.387 -17.549 15.542 1.00 73.06 107 ARG A CA 1
ATOM 848 C C . ARG A 1 107 ? 10.714 -17.972 16.147 1.00 73.06 107 ARG A C 1
ATOM 850 O O . ARG A 1 107 ? 11.768 -17.720 15.578 1.00 73.06 107 ARG A O 1
ATOM 857 N N . ASP A 1 108 ? 10.659 -18.557 17.339 1.00 82.75 108 ASP A N 1
ATOM 858 C CA . ASP A 1 108 ? 11.842 -19.030 18.072 1.00 82.75 108 ASP A CA 1
ATOM 859 C C . ASP A 1 108 ? 12.918 -17.942 18.293 1.00 82.75 108 ASP A C 1
ATOM 861 O O . ASP A 1 108 ? 14.116 -18.212 18.319 1.00 82.75 108 ASP A O 1
ATOM 865 N N . GLY A 1 109 ? 12.491 -16.682 18.448 1.00 79.75 109 GLY A N 1
ATOM 866 C CA . GLY A 1 109 ? 13.389 -15.532 18.613 1.00 79.75 109 GLY A CA 1
ATOM 867 C C . GLY A 1 109 ? 14.055 -15.049 17.319 1.00 79.75 109 GLY A C 1
ATOM 868 O O . GLY A 1 109 ? 14.832 -14.096 17.363 1.00 79.75 109 GLY A O 1
ATOM 869 N N . LEU A 1 110 ? 13.743 -15.667 16.178 1.00 79.56 110 LEU A N 1
ATOM 870 C CA . LEU A 1 110 ? 14.199 -15.260 14.856 1.00 79.56 110 LEU A CA 1
ATOM 871 C C . LEU A 1 110 ? 13.080 -14.543 14.110 1.00 79.56 110 LEU A C 1
ATOM 873 O O . LEU A 1 110 ? 11.907 -14.912 14.189 1.00 79.56 110 LEU A O 1
ATOM 877 N N . LEU A 1 111 ? 13.459 -13.498 13.384 1.00 77.88 111 LEU A N 1
ATOM 878 C CA . LEU A 1 111 ? 12.539 -12.776 12.526 1.00 77.88 111 LEU A CA 1
ATOM 879 C C . LEU A 1 111 ? 12.449 -13.492 11.175 1.00 77.88 111 LEU A C 1
ATOM 881 O O . LEU A 1 111 ? 13.463 -13.681 10.501 1.00 77.88 111 LEU A O 1
ATOM 885 N N . HIS A 1 112 ? 11.240 -13.887 10.798 1.00 75.88 112 HIS A N 1
ATOM 886 C CA . HIS A 1 112 ? 10.931 -14.485 9.509 1.00 75.88 112 HIS A CA 1
ATOM 887 C C . HIS A 1 112 ? 10.214 -13.469 8.632 1.00 75.88 112 HIS A C 1
ATOM 889 O O . HIS A 1 112 ? 9.350 -12.732 9.109 1.00 75.88 112 HIS A O 1
ATOM 895 N N . TYR A 1 113 ? 10.566 -13.480 7.350 1.00 78.19 113 TYR A N 1
ATOM 896 C CA . TYR A 1 113 ? 9.956 -12.651 6.322 1.00 78.19 113 TYR A CA 1
ATOM 897 C C . TYR A 1 113 ? 9.331 -13.543 5.253 1.00 78.19 113 TYR A C 1
ATOM 899 O O . TYR A 1 113 ? 9.862 -14.619 4.955 1.00 78.19 113 TYR A O 1
ATOM 907 N N . GLY A 1 114 ? 8.198 -13.111 4.705 1.00 78.75 114 GLY A N 1
ATOM 908 C CA . GLY A 1 114 ? 7.623 -13.727 3.513 1.00 78.75 114 GLY A CA 1
ATOM 909 C C . GLY A 1 114 ? 8.451 -13.455 2.265 1.00 78.75 114 GLY A C 1
ATOM 910 O O . GLY A 1 114 ? 9.392 -12.661 2.276 1.00 78.75 114 GLY A O 1
ATOM 911 N N . SER A 1 115 ? 8.072 -14.125 1.180 1.00 85.62 115 SER A N 1
ATOM 912 C CA . SER A 1 115 ? 8.599 -13.828 -0.147 1.00 85.62 115 SER A CA 1
ATOM 913 C C . SER A 1 115 ? 8.227 -12.406 -0.560 1.00 85.62 115 SER A C 1
ATOM 915 O O . SER A 1 115 ? 7.088 -11.976 -0.387 1.00 85.62 115 SER A O 1
ATOM 917 N N . ASP A 1 116 ? 9.191 -11.704 -1.141 1.00 91.50 116 ASP A N 1
ATOM 918 C CA . ASP A 1 116 ? 8.978 -10.385 -1.719 1.00 91.50 116 ASP A CA 1
ATOM 919 C C . ASP A 1 116 ? 8.135 -10.482 -2.995 1.00 91.50 116 ASP A C 1
ATOM 921 O O . ASP A 1 116 ? 8.468 -11.220 -3.925 1.00 91.50 116 ASP A O 1
ATOM 925 N N . ILE A 1 117 ? 7.091 -9.664 -3.073 1.00 94.19 117 ILE A N 1
ATOM 926 C CA . ILE A 1 117 ? 6.314 -9.430 -4.286 1.00 94.19 117 ILE A CA 1
ATOM 927 C C . ILE A 1 117 ? 6.999 -8.303 -5.045 1.00 94.19 117 ILE A C 1
ATOM 929 O O . ILE A 1 117 ? 7.111 -7.183 -4.545 1.00 94.19 117 ILE A O 1
ATOM 933 N N . VAL A 1 118 ? 7.485 -8.598 -6.251 1.00 93.44 118 VAL A N 1
ATOM 934 C CA . VAL A 1 118 ? 8.329 -7.669 -7.010 1.00 93.44 118 VAL A CA 1
ATOM 935 C C . VAL A 1 118 ? 7.623 -7.192 -8.272 1.00 93.44 118 VAL A C 1
ATOM 937 O O . VAL A 1 118 ? 7.215 -7.988 -9.117 1.00 93.44 118 VAL A O 1
ATOM 940 N N . PHE A 1 119 ? 7.569 -5.874 -8.431 1.00 91.25 119 PHE A N 1
ATOM 941 C CA . PHE A 1 119 ? 7.209 -5.183 -9.661 1.00 91.25 119 PHE A CA 1
ATOM 942 C C . PHE A 1 119 ? 8.475 -4.568 -10.251 1.00 91.25 119 PHE A C 1
ATOM 944 O O . PHE A 1 119 ? 9.235 -3.889 -9.555 1.00 91.25 119 PHE A O 1
ATOM 951 N N . ARG A 1 120 ? 8.721 -4.828 -11.533 1.00 87.31 120 ARG A N 1
ATOM 952 C CA . ARG A 1 120 ? 9.858 -4.287 -12.290 1.00 87.31 120 ARG A CA 1
ATOM 953 C C . ARG A 1 120 ? 9.344 -3.302 -13.325 1.00 87.31 120 ARG A C 1
ATOM 955 O O . ARG A 1 120 ? 8.177 -3.386 -13.694 1.00 87.31 120 ARG A O 1
ATOM 962 N N . ASP A 1 121 ? 10.226 -2.421 -13.782 1.00 77.06 121 ASP A N 1
ATOM 963 C CA . ASP A 1 121 ? 9.969 -1.468 -14.862 1.00 77.06 121 ASP A CA 1
ATOM 964 C C . ASP A 1 121 ? 8.724 -0.621 -14.568 1.00 77.06 121 ASP A C 1
ATOM 966 O O . ASP A 1 121 ? 7.682 -0.821 -15.187 1.00 77.06 121 ASP A O 1
ATOM 970 N N . LEU A 1 122 ? 8.822 0.303 -13.598 1.00 75.19 122 LEU A N 1
ATOM 971 C CA . LEU A 1 122 ? 7.683 0.910 -12.888 1.00 75.19 122 LEU A CA 1
ATOM 972 C C . LEU A 1 122 ? 6.781 1.860 -13.713 1.00 75.19 122 LEU A C 1
ATOM 974 O O . LEU A 1 122 ? 6.430 2.934 -13.236 1.00 75.19 122 LEU A O 1
ATOM 978 N N . LYS A 1 123 ? 6.443 1.525 -14.959 1.00 72.62 123 LYS A N 1
ATOM 979 C CA . LYS A 1 123 ? 5.818 2.377 -15.980 1.00 72.62 123 LYS A CA 1
ATOM 980 C C . LYS A 1 123 ? 4.296 2.437 -15.877 1.00 72.62 123 LYS A C 1
ATOM 982 O O . LYS A 1 123 ? 3.635 1.454 -15.560 1.00 72.62 123 LYS A O 1
ATOM 987 N N . GLY A 1 124 ? 3.744 3.585 -16.260 1.00 74.50 124 GLY A N 1
ATOM 988 C CA . GLY A 1 124 ? 2.310 3.846 -16.338 1.00 74.50 124 GLY A CA 1
ATOM 989 C C . GLY A 1 124 ? 1.692 4.209 -14.992 1.00 74.50 124 GLY A C 1
ATOM 990 O O . GLY A 1 124 ? 2.392 4.595 -14.062 1.00 74.50 124 GLY A O 1
ATOM 991 N N . ASN A 1 125 ? 0.366 4.096 -14.898 1.00 78.75 125 ASN A N 1
ATOM 992 C CA . ASN A 1 125 ? -0.393 4.275 -13.657 1.00 78.75 125 ASN A CA 1
ATOM 993 C C . ASN A 1 125 ? -0.804 2.940 -13.014 1.00 78.75 125 ASN A C 1
ATOM 995 O O . ASN A 1 125 ? -1.089 2.929 -11.823 1.00 78.75 125 ASN A O 1
ATOM 999 N N . LYS A 1 126 ? -0.774 1.825 -13.755 1.00 88.56 126 LYS A N 1
ATOM 1000 C CA . LYS A 1 126 ? -1.134 0.480 -13.292 1.00 88.56 126 LYS A CA 1
ATOM 1001 C C . LYS A 1 126 ? -0.144 -0.563 -13.806 1.00 88.56 126 LYS A C 1
ATOM 1003 O O . LYS A 1 126 ? 0.212 -0.538 -14.981 1.00 88.56 126 LYS A O 1
ATOM 1008 N N . MET A 1 127 ? 0.228 -1.515 -12.956 1.00 89.44 127 MET A N 1
ATOM 1009 C CA . MET A 1 127 ? 1.107 -2.634 -13.305 1.00 89.44 127 MET A CA 1
ATOM 1010 C C . MET A 1 127 ? 0.605 -3.931 -12.701 1.00 89.44 127 MET A C 1
ATOM 1012 O O . MET A 1 127 ? 0.080 -3.921 -11.593 1.00 89.44 127 MET A O 1
ATOM 1016 N N . THR A 1 128 ? 0.845 -5.036 -13.397 1.00 93.00 128 THR A N 1
ATOM 1017 C CA . THR A 1 128 ? 0.585 -6.389 -12.904 1.00 93.00 128 THR A CA 1
ATOM 1018 C C . THR A 1 128 ? 1.850 -7.217 -13.097 1.00 93.00 128 THR A C 1
ATOM 1020 O O . THR A 1 128 ? 2.439 -7.179 -14.180 1.00 93.00 128 THR A O 1
ATOM 1023 N N . ASN A 1 129 ? 2.311 -7.907 -12.054 1.00 93.38 129 ASN A N 1
ATOM 1024 C CA . ASN A 1 129 ? 3.495 -8.761 -12.144 1.00 93.38 129 ASN A CA 1
ATOM 1025 C C . ASN A 1 129 ? 3.141 -10.159 -12.693 1.00 93.38 129 ASN A C 1
ATOM 1027 O O . ASN A 1 129 ? 1.980 -10.451 -12.981 1.00 93.38 129 ASN A O 1
ATOM 1031 N N . SER A 1 130 ? 4.146 -11.024 -12.863 1.00 93.12 130 SER A N 1
ATOM 1032 C CA . SER A 1 130 ? 3.954 -12.389 -13.380 1.00 93.12 130 SER A CA 1
ATOM 1033 C C . SER A 1 130 ? 3.028 -13.245 -12.525 1.00 93.12 130 SER A C 1
ATOM 1035 O O . SER A 1 130 ? 2.382 -14.137 -13.060 1.00 93.12 130 SER A O 1
ATOM 1037 N N . ASP A 1 131 ? 2.967 -12.957 -11.228 1.00 93.81 131 ASP A N 1
ATOM 1038 C CA . ASP A 1 131 ? 2.258 -13.774 -10.248 1.00 93.81 131 ASP A CA 1
ATOM 1039 C C . ASP A 1 131 ? 0.821 -13.263 -10.032 1.00 93.81 131 ASP A C 1
ATOM 1041 O O . ASP A 1 131 ? 0.108 -13.779 -9.178 1.00 93.81 131 ASP A O 1
ATOM 1045 N N . GLY A 1 132 ? 0.394 -12.244 -10.794 1.00 95.00 132 GLY A N 1
ATOM 1046 C CA . GLY A 1 132 ? -0.967 -11.698 -10.808 1.00 95.00 132 GLY A CA 1
ATOM 1047 C C . GLY A 1 132 ? -1.234 -10.554 -9.822 1.00 95.00 132 GLY A C 1
ATOM 1048 O O . GLY A 1 132 ? -2.320 -9.969 -9.842 1.00 95.00 132 GLY A O 1
ATOM 1049 N N . TYR A 1 133 ? -0.252 -10.166 -9.006 1.00 96.25 133 TYR A N 1
ATOM 1050 C CA . TYR A 1 133 ? -0.366 -8.994 -8.137 1.00 96.25 133 TYR A CA 1
ATOM 1051 C C . TYR A 1 133 ? -0.385 -7.718 -8.960 1.00 96.25 133 TYR A C 1
ATOM 1053 O O . TYR A 1 133 ? 0.311 -7.608 -9.970 1.00 96.25 133 TYR A O 1
ATOM 1061 N N . THR A 1 134 ? -1.142 -6.728 -8.504 1.00 95.31 134 THR A N 1
ATOM 1062 C CA . THR A 1 134 ? -1.313 -5.451 -9.190 1.00 95.31 134 THR A CA 1
ATOM 1063 C C . THR A 1 134 ? -0.992 -4.281 -8.267 1.00 95.31 134 THR A C 1
ATOM 1065 O O . THR A 1 134 ? -1.288 -4.317 -7.077 1.00 95.31 134 THR A O 1
ATOM 1068 N N . VAL A 1 135 ? -0.410 -3.221 -8.824 1.00 92.81 135 VAL A N 1
ATOM 1069 C CA . VAL A 1 135 ? -0.318 -1.905 -8.179 1.00 92.81 135 VAL A CA 1
ATOM 1070 C C . VAL A 1 135 ? -0.880 -0.834 -9.097 1.00 92.81 135 VAL A C 1
ATOM 1072 O O . VAL A 1 135 ? -0.710 -0.902 -10.317 1.00 92.81 135 VAL A O 1
ATOM 1075 N N . HIS A 1 136 ? -1.564 0.147 -8.521 1.00 91.19 136 HIS A N 1
ATOM 1076 C CA . HIS A 1 136 ? -2.275 1.175 -9.267 1.00 91.19 136 HIS A CA 1
ATOM 1077 C C . HIS A 1 136 ? -2.271 2.506 -8.511 1.00 91.19 136 HIS A C 1
ATOM 1079 O O . HIS A 1 136 ? -2.616 2.564 -7.335 1.00 91.19 136 HIS A O 1
ATOM 1085 N N . MET A 1 137 ? -1.901 3.588 -9.193 1.00 88.06 137 MET A N 1
ATOM 1086 C CA . MET A 1 137 ? -2.115 4.947 -8.703 1.00 88.06 137 MET A CA 1
ATOM 1087 C C . MET A 1 137 ? -3.567 5.349 -8.940 1.00 88.06 137 MET A C 1
ATOM 1089 O O . MET A 1 137 ? -4.008 5.455 -10.084 1.00 88.06 137 MET A O 1
ATOM 1093 N N . LEU A 1 138 ? -4.293 5.593 -7.855 1.00 88.44 138 LEU A N 1
ATOM 1094 C CA . LEU A 1 138 ? -5.653 6.106 -7.877 1.00 88.44 138 LEU A CA 1
ATOM 1095 C C . LEU A 1 138 ? -5.647 7.635 -7.883 1.00 88.44 138 LEU A C 1
ATOM 1097 O O . LEU A 1 138 ? -4.893 8.266 -7.140 1.00 88.44 138 LEU A O 1
ATOM 1101 N N . ASP A 1 139 ? -6.574 8.227 -8.639 1.00 83.00 139 ASP A N 1
ATOM 1102 C CA . ASP A 1 139 ? -6.817 9.675 -8.602 1.00 83.00 139 ASP A CA 1
ATOM 1103 C C . ASP A 1 139 ? -7.236 10.131 -7.195 1.00 83.00 139 ASP A C 1
ATOM 1105 O O . ASP A 1 139 ? -6.795 11.170 -6.696 1.00 83.00 139 ASP A O 1
ATOM 1109 N N . SER A 1 140 ? -8.105 9.351 -6.541 1.00 89.50 140 SER A N 1
ATOM 1110 C CA . SER A 1 140 ? -8.504 9.577 -5.153 1.00 89.50 140 SER A CA 1
ATOM 1111 C C . SER A 1 140 ? -9.122 8.343 -4.495 1.00 89.50 140 SER A C 1
ATOM 1113 O O . SER A 1 140 ? -9.630 7.451 -5.175 1.00 89.50 140 SER A O 1
ATOM 1115 N N . LEU A 1 141 ? -9.128 8.332 -3.161 1.00 94.88 141 LEU A N 1
ATOM 1116 C CA . LEU A 1 141 ? -9.843 7.367 -2.327 1.00 94.88 141 LEU A CA 1
ATOM 1117 C C . LEU A 1 141 ? -10.599 8.101 -1.215 1.00 94.88 141 LEU A C 1
ATOM 1119 O O . LEU A 1 141 ? -10.031 8.948 -0.525 1.00 94.88 141 LEU A O 1
ATOM 1123 N N . THR A 1 142 ? -11.870 7.766 -1.004 1.00 94.44 142 THR A N 1
ATOM 1124 C CA . THR A 1 142 ? -12.642 8.261 0.145 1.00 94.44 142 THR A CA 1
ATOM 1125 C C . THR A 1 142 ? -12.650 7.215 1.253 1.00 94.44 142 THR A C 1
ATOM 1127 O O . THR A 1 142 ? -13.091 6.092 1.030 1.00 94.44 142 THR A O 1
ATOM 1130 N N . VAL A 1 143 ? -12.198 7.611 2.444 1.00 92.81 143 VAL A N 1
ATOM 1131 C CA . VAL A 1 143 ? -12.218 6.805 3.674 1.00 92.81 143 VAL A CA 1
ATOM 1132 C C . VAL A 1 143 ? -13.007 7.577 4.731 1.00 92.81 143 VAL A C 1
ATOM 1134 O O . VAL A 1 143 ? -12.723 8.749 5.018 1.00 92.81 143 VAL A O 1
ATOM 1137 N N . GLY A 1 144 ? -14.068 6.966 5.261 1.00 87.50 144 GLY A N 1
ATOM 1138 C CA . GLY A 1 144 ? -15.066 7.660 6.075 1.00 87.50 144 GLY A CA 1
ATOM 1139 C C . GLY A 1 144 ? -15.644 8.909 5.384 1.00 87.50 144 GLY A C 1
ATOM 1140 O O . GLY A 1 144 ? -16.435 8.818 4.450 1.00 87.50 144 GLY A O 1
ATOM 1141 N N . LYS A 1 145 ? -15.278 10.103 5.875 1.00 88.75 145 LYS A N 1
ATOM 1142 C CA . LYS A 1 145 ? -15.732 11.409 5.340 1.00 88.75 145 LYS A CA 1
ATOM 1143 C C . LYS A 1 145 ? -14.628 12.218 4.652 1.00 88.75 145 LYS A C 1
ATOM 1145 O O . LYS A 1 145 ? -14.878 13.356 4.258 1.00 88.75 145 LYS A O 1
ATOM 1150 N N . LYS A 1 146 ? -13.409 11.681 4.560 1.00 93.00 146 LYS A N 1
ATOM 1151 C CA . LYS A 1 146 ? -12.248 12.377 3.999 1.00 93.00 146 LYS A CA 1
ATOM 1152 C C . LYS A 1 146 ? -11.864 11.736 2.669 1.00 93.00 146 LYS A C 1
ATOM 1154 O O . LYS A 1 146 ? -11.818 10.516 2.556 1.00 93.00 146 LYS A O 1
ATOM 1159 N N . THR A 1 147 ? -11.589 12.573 1.675 1.00 94.06 147 THR A N 1
ATOM 1160 C CA . THR A 1 147 ? -11.048 12.147 0.381 1.00 94.06 147 THR A CA 1
ATOM 1161 C C . THR A 1 147 ? -9.557 12.432 0.352 1.00 94.06 147 THR A C 1
ATOM 1163 O O . THR A 1 147 ? -9.129 13.537 0.691 1.00 94.06 147 THR A O 1
ATOM 1166 N N . PHE A 1 148 ? -8.792 11.425 -0.041 1.00 91.44 148 PHE A N 1
ATOM 1167 C CA . PHE A 1 148 ? -7.343 11.442 -0.160 1.00 91.44 148 PHE A CA 1
ATOM 1168 C C . PHE A 1 148 ? -6.977 11.378 -1.640 1.00 91.44 148 PHE A C 1
ATOM 1170 O O . PHE A 1 148 ? -7.637 10.674 -2.402 1.00 91.44 148 PHE A O 1
ATOM 1177 N N . THR A 1 149 ? -5.953 12.121 -2.041 1.00 89.00 149 THR A N 1
ATOM 1178 C CA . THR A 1 149 ? -5.355 12.065 -3.384 1.00 89.00 149 THR A CA 1
ATOM 1179 C C . THR A 1 149 ? -4.008 11.358 -3.304 1.00 89.00 149 THR A C 1
ATOM 1181 O O . THR A 1 149 ? -3.543 11.065 -2.203 1.00 89.00 149 THR A O 1
ATOM 1184 N N . ASP A 1 150 ? -3.370 11.103 -4.449 1.00 85.56 150 ASP A N 1
ATOM 1185 C CA . ASP A 1 150 ? -2.022 10.520 -4.489 1.00 85.56 150 ASP A CA 1
ATOM 1186 C C . ASP A 1 150 ? -1.956 9.157 -3.778 1.00 85.56 150 ASP A C 1
ATOM 1188 O O . ASP A 1 150 ? -1.049 8.882 -2.986 1.00 85.56 150 ASP A O 1
ATOM 1192 N N . VAL A 1 151 ? -2.973 8.325 -4.025 1.00 90.44 151 VAL A N 1
ATOM 1193 C CA . VAL A 1 151 ? -3.166 7.047 -3.338 1.00 90.44 151 VAL A CA 1
ATOM 1194 C C . VAL A 1 151 ? -2.637 5.921 -4.203 1.00 90.44 151 VAL A C 1
ATOM 1196 O O . VAL A 1 151 ? -3.064 5.748 -5.342 1.00 90.44 151 VAL A O 1
ATOM 1199 N N . LEU A 1 152 ? -1.746 5.122 -3.638 1.00 92.25 152 LEU A N 1
ATOM 1200 C CA . LEU A 1 152 ? -1.333 3.864 -4.224 1.00 92.25 152 LEU A CA 1
ATOM 1201 C C . LEU A 1 152 ? -2.214 2.736 -3.677 1.00 92.25 152 LEU A C 1
ATOM 1203 O O . LEU A 1 152 ? -2.318 2.551 -2.464 1.00 92.25 152 LEU A O 1
ATOM 1207 N N . GLU A 1 153 ? -2.817 1.981 -4.585 1.00 95.44 153 GLU A N 1
ATOM 1208 C CA . GLU A 1 153 ? -3.475 0.705 -4.327 1.00 95.44 153 GLU A CA 1
ATOM 1209 C C . GLU A 1 153 ? -2.510 -0.434 -4.658 1.00 95.44 153 GLU A C 1
ATOM 1211 O O . GLU A 1 153 ? -1.941 -0.485 -5.750 1.00 95.44 153 GLU A O 1
ATOM 1216 N N . PHE A 1 154 ? -2.367 -1.368 -3.727 1.00 95.88 154 PHE A N 1
ATOM 1217 C CA . PHE A 1 154 ? -1.869 -2.711 -3.996 1.00 95.88 154 PHE A CA 1
ATOM 1218 C C . PHE A 1 154 ? -3.049 -3.684 -3.973 1.00 95.88 154 PHE A C 1
ATOM 1220 O O . PHE A 1 154 ? -3.902 -3.589 -3.091 1.00 95.88 154 PHE A O 1
ATOM 1227 N N . ASP A 1 155 ? -3.080 -4.616 -4.923 1.00 96.44 155 ASP A N 1
ATOM 1228 C CA . ASP A 1 155 ? -4.170 -5.567 -5.119 1.00 96.44 155 ASP A CA 1
ATOM 1229 C C . ASP A 1 155 ? -3.629 -6.976 -5.407 1.00 96.44 155 ASP A C 1
ATOM 1231 O O . ASP A 1 155 ? -2.995 -7.226 -6.436 1.00 96.44 155 ASP A O 1
ATOM 1235 N N . ALA A 1 156 ? -3.897 -7.899 -4.487 1.00 95.56 156 ALA A N 1
ATOM 1236 C CA . ALA A 1 156 ? -3.536 -9.310 -4.556 1.00 95.56 156 ALA A CA 1
ATOM 1237 C C . ALA A 1 156 ? -4.692 -10.219 -5.009 1.00 95.56 156 ALA A C 1
ATOM 1239 O O . ALA A 1 156 ? -4.499 -11.425 -5.131 1.00 95.56 156 ALA A O 1
ATOM 1240 N N . THR A 1 157 ? -5.882 -9.681 -5.300 1.00 94.62 157 THR A N 1
ATOM 1241 C CA . THR A 1 157 ? -7.064 -10.496 -5.658 1.00 94.62 157 THR A CA 1
ATOM 1242 C C . THR A 1 157 ? -6.899 -11.272 -6.966 1.00 94.62 157 THR A C 1
ATOM 1244 O O . THR A 1 157 ? -7.561 -12.287 -7.177 1.00 94.62 157 THR A O 1
ATOM 1247 N N . GLY A 1 158 ? -6.024 -10.792 -7.854 1.00 92.88 158 GLY A N 1
ATOM 1248 C CA . GLY A 1 158 ? -5.668 -11.454 -9.108 1.00 92.88 158 GLY A CA 1
ATOM 1249 C C . GLY A 1 158 ? -4.469 -12.397 -9.010 1.00 92.88 158 GLY A C 1
ATOM 1250 O O . GLY A 1 158 ? -4.101 -12.976 -10.031 1.00 92.88 158 GLY A O 1
ATOM 1251 N N . ALA A 1 159 ? -3.843 -12.526 -7.835 1.00 93.31 159 ALA A N 1
ATOM 1252 C CA . ALA A 1 159 ? -2.638 -13.325 -7.672 1.00 93.31 159 ALA A CA 1
ATOM 1253 C C . ALA A 1 159 ? -2.929 -14.831 -7.760 1.00 93.31 159 ALA A C 1
ATOM 1255 O O . ALA A 1 159 ? -3.941 -15.302 -7.241 1.00 93.31 159 ALA A O 1
ATOM 1256 N N . GLU A 1 160 ? -2.025 -15.594 -8.384 1.00 90.00 160 GLU A N 1
ATOM 1257 C CA . GLU A 1 160 ? -2.140 -17.060 -8.469 1.00 90.00 160 GLU A CA 1
ATOM 1258 C C . GLU A 1 160 ? -2.115 -17.704 -7.075 1.00 90.00 160 GLU A C 1
ATOM 1260 O O . GLU A 1 160 ? -2.912 -18.592 -6.772 1.00 90.00 160 GLU A O 1
ATOM 1265 N N . GLU A 1 161 ? -1.234 -17.200 -6.209 1.00 88.00 161 GLU A N 1
ATOM 1266 C CA . GLU A 1 161 ? -1.175 -17.521 -4.787 1.00 88.00 161 GLU A CA 1
ATOM 1267 C C . GLU A 1 161 ? -1.029 -16.216 -3.997 1.00 88.00 161 GLU A C 1
ATOM 1269 O O . GLU A 1 161 ? 0.032 -15.589 -4.031 1.00 88.00 161 GLU A O 1
ATOM 1274 N N . ASN A 1 162 ? -2.084 -15.795 -3.283 1.00 88.75 162 ASN A N 1
ATOM 1275 C CA . ASN A 1 162 ? -2.019 -14.633 -2.394 1.00 88.75 162 ASN A CA 1
ATOM 1276 C C . ASN A 1 162 ? -1.258 -15.003 -1.109 1.00 88.75 162 ASN A C 1
ATOM 1278 O O . ASN A 1 162 ? -1.770 -15.716 -0.245 1.00 88.75 162 ASN A O 1
ATOM 1282 N N . THR A 1 163 ? -0.023 -14.515 -0.993 1.00 88.25 163 THR A N 1
ATOM 1283 C CA . THR A 1 163 ? 0.846 -14.733 0.178 1.00 88.25 163 THR A CA 1
ATOM 1284 C C . THR A 1 163 ? 0.568 -13.758 1.325 1.00 88.25 163 THR A C 1
ATOM 1286 O O . THR A 1 163 ? 1.103 -13.925 2.421 1.00 88.25 163 THR A O 1
ATOM 1289 N N . CYS A 1 164 ? -0.268 -12.748 1.087 1.00 89.44 164 CYS A N 1
ATOM 1290 C CA . CYS A 1 164 ? -0.685 -11.758 2.066 1.00 89.44 164 CYS A CA 1
ATOM 1291 C C . CYS A 1 164 ? -1.953 -12.241 2.785 1.00 89.44 164 CYS A C 1
ATOM 1293 O O . CYS A 1 164 ? -2.809 -12.898 2.198 1.00 89.44 164 CYS A O 1
ATOM 1295 N N . ASN A 1 165 ? -2.119 -11.867 4.055 1.00 88.38 165 ASN A N 1
ATOM 1296 C CA . ASN A 1 165 ? -3.362 -12.081 4.813 1.00 88.38 165 ASN A CA 1
ATOM 1297 C C . ASN A 1 165 ? -4.431 -11.004 4.527 1.00 88.38 165 ASN A C 1
ATOM 1299 O O . ASN A 1 165 ? -5.408 -10.867 5.262 1.00 88.38 165 ASN A O 1
ATOM 1303 N N . PHE A 1 166 ? -4.246 -10.238 3.455 1.00 91.94 166 PHE A N 1
ATOM 1304 C CA . PHE A 1 166 ? -5.155 -9.216 2.965 1.00 91.94 166 PHE A CA 1
ATOM 1305 C C . PHE A 1 166 ? -5.216 -9.264 1.437 1.00 91.94 166 PHE A C 1
ATOM 1307 O O . PHE A 1 166 ? -4.300 -9.750 0.772 1.00 91.94 166 PHE A O 1
ATOM 1314 N N . ASP A 1 167 ? -6.303 -8.745 0.885 1.00 94.69 167 ASP A N 1
ATOM 1315 C CA . ASP A 1 167 ? -6.503 -8.610 -0.552 1.00 94.69 167 ASP A CA 1
ATOM 1316 C C . ASP A 1 167 ? -5.912 -7.310 -1.074 1.00 94.69 167 ASP A C 1
ATOM 1318 O O . ASP A 1 167 ? -5.298 -7.296 -2.139 1.00 94.69 167 ASP A O 1
ATOM 1322 N N . LYS A 1 168 ? -6.095 -6.208 -0.338 1.00 96.31 168 LYS A N 1
ATOM 1323 C CA . LYS A 1 168 ? -5.666 -4.881 -0.787 1.00 96.31 168 LYS A CA 1
ATOM 1324 C C . LYS A 1 168 ? -5.165 -4.027 0.355 1.00 96.31 168 LYS A C 1
ATOM 1326 O O . LYS A 1 168 ? -5.654 -4.131 1.478 1.00 96.31 168 LYS A O 1
ATOM 1331 N N . PHE A 1 169 ? -4.262 -3.108 0.042 1.00 96.00 169 PHE A N 1
ATOM 1332 C CA . PHE A 1 169 ? -3.999 -1.964 0.906 1.00 96.00 169 PHE A CA 1
ATOM 1333 C C . PHE A 1 169 ? -3.893 -0.680 0.096 1.00 96.00 169 PHE A C 1
ATOM 1335 O O . PHE A 1 169 ? -3.556 -0.680 -1.089 1.00 96.00 169 PHE A O 1
ATOM 1342 N N . TYR A 1 170 ? -4.170 0.419 0.786 1.00 95.88 170 TYR A N 1
ATOM 1343 C CA . TYR A 1 170 ? -4.202 1.757 0.233 1.00 95.88 170 TYR A CA 1
ATOM 1344 C C . TYR A 1 170 ? -3.326 2.667 1.077 1.00 95.88 170 TYR A C 1
ATOM 1346 O O . TYR A 1 170 ? -3.542 2.796 2.286 1.00 95.88 170 TYR A O 1
ATOM 1354 N N . VAL A 1 171 ? -2.362 3.318 0.438 1.00 92.88 171 VAL A N 1
ATOM 1355 C CA . VAL A 1 171 ? -1.423 4.227 1.098 1.00 92.88 171 VAL A CA 1
ATOM 1356 C C . VAL A 1 171 ? -1.375 5.551 0.348 1.00 92.88 171 VAL A C 1
ATOM 1358 O O . VAL A 1 171 ? -1.223 5.582 -0.871 1.00 92.88 171 VAL A O 1
ATOM 1361 N N . ALA A 1 172 ? -1.528 6.657 1.070 1.00 89.19 172 ALA A N 1
ATOM 1362 C CA . ALA A 1 172 ? -1.297 7.992 0.534 1.00 89.19 172 ALA A CA 1
ATOM 1363 C C . ALA A 1 172 ? 0.144 8.424 0.798 1.00 89.19 172 ALA A C 1
ATOM 1365 O O . ALA A 1 172 ? 0.695 8.178 1.872 1.00 89.19 172 ALA A O 1
ATOM 1366 N N . ALA A 1 173 ? 0.734 9.142 -0.155 1.00 79.94 173 ALA A N 1
ATOM 1367 C CA . ALA A 1 173 ? 2.112 9.622 -0.051 1.00 79.94 173 ALA A CA 1
ATOM 1368 C C . ALA A 1 173 ? 2.362 10.505 1.188 1.00 79.94 173 ALA A C 1
ATOM 1370 O O . ALA A 1 173 ? 3.456 10.493 1.753 1.00 79.94 173 ALA A O 1
ATOM 1371 N N . ARG A 1 174 ? 1.360 11.285 1.618 1.00 79.75 174 ARG A N 1
ATOM 1372 C CA . ARG A 1 174 ? 1.501 12.250 2.722 1.00 79.75 174 ARG A CA 1
ATOM 1373 C C . ARG A 1 174 ? 0.876 11.775 4.024 1.00 79.75 174 ARG A C 1
ATOM 1375 O O . ARG A 1 174 ? 1.343 12.170 5.087 1.00 79.75 174 ARG A O 1
ATOM 1382 N N . GLU A 1 175 ? -0.163 10.956 3.936 1.00 86.06 175 GLU A N 1
ATOM 1383 C CA . GLU A 1 175 ? -0.934 10.492 5.084 1.00 86.06 175 GLU A CA 1
ATOM 1384 C C . GLU A 1 175 ? -0.675 9.032 5.450 1.00 86.06 175 GLU A C 1
ATOM 1386 O O . GLU A 1 175 ? -1.233 8.592 6.437 1.00 86.06 175 GLU A O 1
ATOM 1391 N N . GLY A 1 176 ? 0.138 8.271 4.718 1.00 89.69 176 GLY A N 1
ATOM 1392 C CA . GLY A 1 176 ? 0.413 6.877 5.074 1.00 89.69 176 GLY A CA 1
ATOM 1393 C C . GLY A 1 176 ? -0.787 5.958 4.877 1.00 89.69 176 GLY A C 1
ATOM 1394 O O . GLY A 1 176 ? -1.532 6.112 3.904 1.00 89.69 176 GLY A O 1
ATOM 1395 N N . LEU A 1 177 ? -0.940 4.959 5.749 1.00 93.81 177 LEU A N 1
ATOM 1396 C CA . LEU A 1 177 ? -1.971 3.934 5.598 1.00 93.81 177 LEU A CA 1
ATOM 1397 C C . LEU A 1 177 ? -3.365 4.560 5.639 1.00 93.81 177 LEU A C 1
ATOM 1399 O O . LEU A 1 177 ? -3.702 5.296 6.566 1.00 93.81 177 LEU A O 1
ATOM 1403 N N . LEU A 1 178 ? -4.201 4.222 4.661 1.00 95.12 178 LEU A N 1
ATOM 1404 C CA . LEU A 1 178 ? -5.587 4.679 4.599 1.00 95.12 178 LEU A CA 1
ATOM 1405 C C . LEU A 1 178 ? -6.576 3.556 4.881 1.00 95.12 178 LEU A C 1
ATOM 1407 O O . LEU A 1 178 ? -7.529 3.748 5.638 1.00 95.12 178 LEU A O 1
ATOM 1411 N N . ARG A 1 179 ? -6.372 2.404 4.239 1.00 95.69 179 ARG A N 1
ATOM 1412 C CA . ARG A 1 179 ? -7.311 1.286 4.264 1.00 95.69 179 ARG A CA 1
ATOM 1413 C C . ARG A 1 179 ? -6.613 -0.031 3.947 1.00 95.69 179 ARG A C 1
ATOM 1415 O O . ARG A 1 179 ? -5.661 -0.049 3.169 1.00 95.69 179 ARG A O 1
ATOM 1422 N N . ILE A 1 180 ? -7.132 -1.116 4.508 1.00 95.38 180 ILE A N 1
ATOM 1423 C CA . ILE A 1 180 ? -6.790 -2.497 4.164 1.00 95.38 180 ILE A CA 1
ATOM 1424 C C . ILE A 1 180 ? -8.088 -3.271 3.958 1.00 95.38 180 ILE A C 1
ATOM 1426 O O . ILE A 1 180 ? -9.003 -3.162 4.772 1.00 95.38 180 ILE A O 1
ATOM 1430 N N . ASP A 1 181 ? -8.154 -4.057 2.891 1.00 95.12 181 ASP A N 1
ATOM 1431 C CA . ASP A 1 181 ? -9.226 -5.024 2.667 1.00 95.12 181 ASP A CA 1
ATOM 1432 C C . ASP A 1 181 ? -8.691 -6.429 2.919 1.00 95.12 181 ASP A C 1
ATOM 1434 O O . ASP A 1 181 ? -7.729 -6.846 2.279 1.00 95.12 181 ASP A O 1
ATOM 1438 N N . LEU A 1 182 ? -9.299 -7.149 3.860 1.00 92.06 182 LEU A N 1
ATOM 1439 C CA . LEU A 1 182 ? -8.983 -8.543 4.162 1.00 92.06 182 LEU A CA 1
ATOM 1440 C C . LEU A 1 182 ? -9.740 -9.496 3.226 1.00 92.06 182 LEU A C 1
ATOM 1442 O O . LEU A 1 182 ? -10.801 -9.150 2.704 1.00 92.06 182 LEU A O 1
ATOM 1446 N N . GLN A 1 183 ? -9.241 -10.731 3.117 1.00 83.75 183 GLN A N 1
ATOM 1447 C CA . GLN A 1 183 ? -9.827 -11.806 2.296 1.00 83.75 183 GLN A CA 1
ATOM 1448 C C . GLN A 1 183 ? -11.294 -12.129 2.660 1.00 83.75 183 GLN A C 1
ATOM 1450 O O . GLN A 1 183 ? -12.083 -12.534 1.810 1.00 83.75 183 GLN A O 1
ATOM 1455 N N . ASP A 1 184 ? -11.695 -11.888 3.913 1.00 77.19 184 ASP A N 1
ATOM 1456 C CA . ASP A 1 184 ? -13.024 -12.221 4.443 1.00 77.19 184 ASP A CA 1
ATOM 1457 C C . ASP A 1 184 ? -14.024 -11.051 4.396 1.00 77.19 184 ASP A C 1
ATOM 1459 O O . ASP A 1 184 ? -14.937 -10.971 5.219 1.00 77.19 184 ASP A O 1
ATOM 1463 N N . THR A 1 185 ? -13.878 -10.110 3.455 1.00 81.62 185 THR A N 1
ATOM 1464 C CA . THR A 1 185 ? -14.728 -8.900 3.312 1.00 81.62 185 THR A CA 1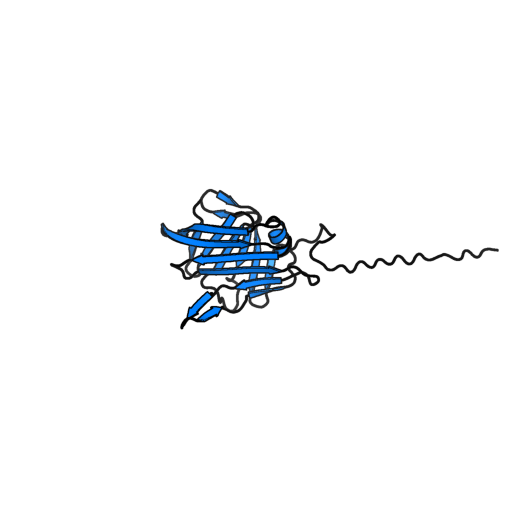
ATOM 1465 C C . THR A 1 185 ? -14.651 -7.899 4.474 1.00 81.62 185 THR A C 1
ATOM 1467 O O . THR A 1 185 ? -15.424 -6.937 4.537 1.00 81.62 185 THR A O 1
ATOM 1470 N N . ILE A 1 186 ? -13.714 -8.101 5.401 1.00 89.25 186 ILE A N 1
ATOM 1471 C CA . ILE A 1 186 ? -13.422 -7.145 6.466 1.00 89.25 186 ILE A CA 1
ATOM 1472 C C . ILE A 1 186 ? -12.598 -6.011 5.863 1.00 89.25 186 ILE A C 1
ATOM 1474 O O . ILE A 1 186 ? -11.545 -6.237 5.274 1.00 89.25 186 ILE A O 1
ATOM 1478 N N . THR A 1 187 ? -13.068 -4.785 6.048 1.00 93.00 187 THR A N 1
ATOM 1479 C CA . THR A 1 187 ? -12.331 -3.577 5.675 1.00 93.00 187 THR A CA 1
ATOM 1480 C C . THR A 1 187 ? -11.882 -2.874 6.942 1.00 93.00 187 THR A C 1
ATOM 1482 O O . THR A 1 187 ? -12.697 -2.642 7.831 1.00 93.00 187 THR A O 1
ATOM 1485 N N . ILE A 1 188 ? -10.604 -2.517 7.001 1.00 93.00 188 ILE A N 1
ATOM 1486 C CA . ILE A 1 188 ? -9.971 -1.773 8.088 1.00 93.00 188 ILE A CA 1
ATOM 1487 C C . ILE A 1 188 ? -9.634 -0.385 7.561 1.00 93.00 188 ILE A C 1
ATOM 1489 O O . ILE A 1 188 ? -8.895 -0.258 6.588 1.00 93.00 188 ILE A O 1
ATOM 1493 N N . GLU A 1 189 ? -10.149 0.660 8.199 1.00 94.94 189 GLU A N 1
ATOM 1494 C CA . GLU A 1 189 ? -9.960 2.047 7.774 1.00 94.94 189 GLU A CA 1
ATOM 1495 C C . GLU A 1 189 ? -9.228 2.869 8.834 1.00 94.94 189 GLU A C 1
ATOM 1497 O O . GLU A 1 189 ? -9.479 2.737 10.035 1.00 94.94 189 GLU A O 1
ATOM 1502 N N . ARG A 1 190 ? -8.353 3.779 8.390 1.00 91.69 190 ARG A N 1
ATOM 1503 C CA . ARG A 1 190 ? -7.759 4.800 9.255 1.00 91.69 190 ARG A CA 1
ATOM 1504 C C . ARG A 1 190 ? -8.854 5.693 9.825 1.00 91.69 190 ARG A C 1
ATOM 1506 O O . ARG A 1 190 ? -9.659 6.270 9.090 1.00 91.69 190 ARG A O 1
ATOM 1513 N N . LYS A 1 191 ? -8.839 5.877 11.144 1.00 88.75 191 LYS A N 1
ATOM 1514 C CA . LYS A 1 191 ? -9.671 6.891 11.786 1.00 88.75 191 LYS A CA 1
ATOM 1515 C C . LYS A 1 191 ? -9.117 8.296 11.497 1.00 88.75 191 LYS A C 1
ATOM 1517 O O . LYS A 1 191 ? -7.901 8.483 11.569 1.00 88.75 191 LYS A O 1
ATOM 1522 N N . PRO A 1 192 ? -9.991 9.262 11.159 1.00 75.56 192 PRO A N 1
ATOM 1523 C CA . PRO A 1 192 ? -9.596 10.644 10.899 1.00 75.56 192 PRO A CA 1
ATOM 1524 C C . PRO A 1 192 ? -9.031 11.352 12.133 1.00 75.56 192 PRO A C 1
ATOM 1526 O O . PRO A 1 192 ? -9.394 10.966 13.270 1.00 75.56 192 PRO A O 1
#

Secondary structure (DSSP, 8-state):
------------------SSSSS-TT--BHHHHHHHHS-TT-EEEEEEEEEETT--EEEEEEEEEEEETTEEEEEEEETTTTEEEEEEEE--TT--EEEEE--EEEETTEEEEPPPEEEES-BSSEEE-TTS-EEEEEEEEEETTEEEEEEEEEE-TT-SS--SSSSEEEEETTTEEEEEE-TTS-EEEE--

pLDDT: mean 77.36, std 18.97, ra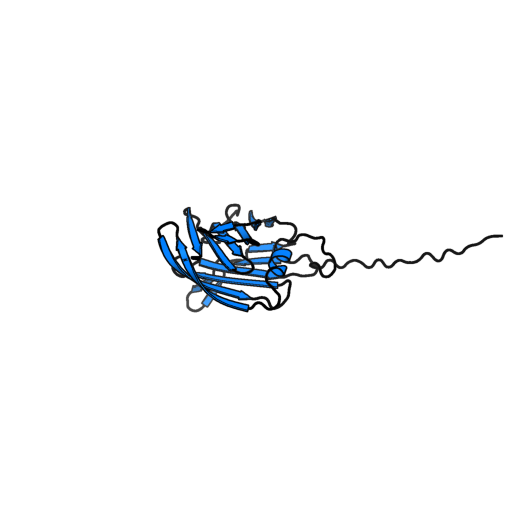nge [33.53, 96.44]

Radius of gyration: 20.99 Å; chains: 1; bounding box: 52×44×78 Å

Sequence (192 aa):
MNRFVKMVGILIVGMALTSCGMFDTSDDYVGGNFAKLVQKEQEWSDTIKVVDNWGIEDTYSERIYSHKPENFYFETSGSINEINIEMRVECNEDGGKMTVSCLKYLRDGLLHYGSDIVFRDLKGNKMTNSDGYTVHMLDSLTVGKKTFTDVLEFDATGAEENTCNFDKFYVAAREGLLRIDLQDTITIERKP

Foldseek 3Di:
DDDDPDPPPPPPPPPPQLWLPPPDPPFAFQQSLLLQLLPAFDWDWDWFWKAKPVGDIWIKIKIWGDNDSRWIWIWIATDPLRWTWIWIWAIGSQQTKIWIWTDWDADPNDTDTDDIDMDGNRGDQKDADPQQKIKGQDQWDDFDHDIAGRKIKTACPRGPDRPHQFGIWIAHSVHGGAWTHGPVRMIMGTDD